Protein AF-A0A1I1I886-F1 (afdb_monomer_lite)

Secondary structure (DSSP, 8-state):
-EEEEEEEEEEE-SS-SSPEEEEEEE-TTS-EEEEEEEHHHH-S-SS---SSEEEEEEEEEEEE-SSEEEEE-STTT---BTTS--EEEEEGGGEEE-----TTEEE---HHHHHHHTT-TT---EEEEEEESSPP-THHHHHHHHHHHHHHHHHHHHHHTS-PPPB-GGG--EEEE-HHHHH--TT-GGG-HHHHHHHS-TT--S--HHHHHHHHHHH-TT-STTEEEEEE-SSSBGGGHHHHHHT--EEEEEEETTTTEEEEEEE----

Organism: Ruminococcus albus (NCBI:txid1264)

Sequence (271 aa):
MAEARVIITKITDDGTYPMCAEAELTDRFGKVHVFKDKLPIFAYDDTDDTCPREGVVRCFIKEENDSYYVIDTRYPDDVESEDGETWFEVKKEDVTPQLEKSSGMTLIRDESFEKVYKGYDESVIEYFIMKSDEPYEGEKSHRNAALFAMEMFNNLSVADDGYALSYAPDMMKCEAVSTEDFFGDPDFPQKNRYYRAFIDPPYGSHYNSEDFRRINSMLFPKGIQDTEIYSWSHDWSEYFDDGNEWWGCLYHTIYDRAVGRFVVIAASATD

Radius of gyration: 22.21 Å; chains: 1; bounding box: 57×38×62 Å

pLDDT: mean 87.7, std 11.24, range [42.81, 98.56]

Foldseek 3Di:
DKKFKWWFAFWDCPVDPQTKTWIWGQAPVRDIFIWIGGPVQFDVDRPDGDPGDMTIHDWDFLDDDPFWTWTFRCPPPHIATPVRDGIGTHGPVRMGPPPPPLPFKDWDDDVVLVVLVVVQPVQLKDKTWIAGPDDDDPVSNLLSVLVVVLVVVQVVCCVPPVDGKAFDSVPKDKDWDDLCQACHDLVCCVNHPLSCSRQQALVGDPDDPVSSVVSQCVVQVPDSPQKTKMWIDQPTIPLQVQQVVPPHKTWMWIQRPVVRIIMIMIGRDRD

Structure (mmCIF, N/CA/C/O backbone):
data_AF-A0A1I1I886-F1
#
_entry.id   AF-A0A1I1I886-F1
#
loop_
_atom_site.group_PDB
_atom_site.id
_atom_site.type_symbol
_atom_site.label_atom_id
_atom_site.label_alt_id
_atom_site.label_comp_id
_atom_site.label_asym_id
_atom_site.label_entity_id
_atom_site.label_seq_id
_atom_site.pdbx_PDB_ins_code
_atom_site.Cartn_x
_atom_site.Cartn_y
_atom_site.Cartn_z
_atom_site.occupancy
_atom_site.B_iso_or_equiv
_atom_site.auth_seq_id
_atom_site.auth_comp_id
_atom_site.auth_asym_id
_atom_site.auth_atom_id
_atom_site.pdbx_PDB_model_num
ATOM 1 N N . MET A 1 1 ? -8.424 0.287 6.768 1.00 69.12 1 MET A N 1
ATOM 2 C CA . MET A 1 1 ? -8.881 0.632 8.134 1.00 69.12 1 MET A CA 1
ATOM 3 C C . MET A 1 1 ? -10.320 1.147 8.066 1.00 69.12 1 MET A C 1
ATOM 5 O O . MET A 1 1 ? -10.789 1.483 6.982 1.00 69.12 1 MET A O 1
ATOM 9 N N . ALA A 1 2 ? -11.045 1.172 9.174 1.00 77.19 2 ALA A N 1
ATOM 10 C CA . ALA A 1 2 ? -12.396 1.704 9.301 1.00 77.19 2 ALA A CA 1
ATOM 11 C C . ALA A 1 2 ? -12.590 2.305 10.695 1.00 77.19 2 ALA A C 1
ATOM 13 O O . ALA A 1 2 ? -11.799 2.063 11.603 1.00 77.19 2 ALA A O 1
ATOM 14 N N . GLU A 1 3 ? -13.653 3.074 10.864 1.00 89.19 3 GLU A N 1
ATOM 15 C CA . GLU A 1 3 ? -14.063 3.623 12.149 1.00 89.19 3 GLU A CA 1
ATOM 16 C C . GLU A 1 3 ? -15.490 3.204 12.435 1.00 89.19 3 GLU A C 1
ATOM 18 O O . GLU A 1 3 ? -16.405 3.516 11.671 1.00 89.19 3 GLU A O 1
ATOM 23 N N . ALA A 1 4 ? -15.670 2.472 13.527 1.00 95.81 4 ALA A N 1
ATOM 24 C CA . ALA A 1 4 ? -16.983 2.105 14.015 1.00 95.81 4 ALA A CA 1
ATOM 25 C C . ALA A 1 4 ? -17.440 3.138 15.040 1.00 95.81 4 ALA A C 1
ATOM 27 O O . ALA A 1 4 ? -16.696 3.516 15.944 1.00 95.81 4 ALA A O 1
ATOM 28 N N . ARG A 1 5 ? -18.674 3.607 14.890 1.00 97.69 5 ARG A N 1
ATOM 29 C CA . ARG A 1 5 ? -19.282 4.573 15.794 1.00 97.69 5 ARG A CA 1
ATOM 30 C C . ARG A 1 5 ? -19.448 3.959 17.180 1.00 97.69 5 ARG A C 1
ATOM 32 O O . ARG A 1 5 ? -19.999 2.867 17.323 1.00 97.69 5 ARG A O 1
ATOM 39 N N . VAL A 1 6 ? -19.037 4.712 18.194 1.00 98.19 6 VAL A N 1
ATOM 40 C CA . VAL A 1 6 ? -19.269 4.403 19.607 1.00 98.19 6 VAL A CA 1
ATOM 41 C C . VAL A 1 6 ? -19.880 5.606 20.316 1.00 98.19 6 VAL A C 1
ATOM 43 O O . VAL A 1 6 ? -19.838 6.731 19.813 1.00 98.19 6 VAL A O 1
ATOM 46 N N . ILE A 1 7 ? -20.449 5.382 21.494 1.00 98.31 7 ILE A N 1
ATOM 47 C CA . ILE A 1 7 ? -20.881 6.448 22.398 1.00 98.31 7 ILE A CA 1
ATOM 48 C C . ILE A 1 7 ? -19.950 6.453 23.600 1.00 98.31 7 ILE A C 1
ATOM 50 O O . ILE A 1 7 ? -19.931 5.497 24.366 1.00 98.31 7 ILE A O 1
ATOM 54 N N . ILE A 1 8 ? -19.199 7.532 23.787 1.00 97.94 8 ILE A N 1
ATOM 55 C CA . ILE A 1 8 ? -18.413 7.748 25.000 1.00 97.94 8 ILE A CA 1
ATOM 56 C C . ILE A 1 8 ? -19.399 8.077 26.118 1.00 97.94 8 ILE A C 1
ATOM 58 O O . ILE A 1 8 ? -20.094 9.095 26.063 1.00 97.94 8 ILE A O 1
ATOM 62 N N . THR A 1 9 ? -19.502 7.199 27.111 1.00 98.06 9 THR A N 1
ATOM 63 C CA . THR A 1 9 ? -20.480 7.300 28.204 1.00 98.06 9 THR A CA 1
ATOM 64 C C . THR A 1 9 ? -19.889 7.913 29.461 1.00 98.06 9 THR A C 1
ATOM 66 O O . THR A 1 9 ? -20.625 8.483 30.273 1.00 98.06 9 THR A O 1
ATOM 69 N N . LYS A 1 10 ? -18.567 7.820 29.627 1.00 97.12 10 LYS A N 1
ATOM 70 C CA . LYS A 1 10 ? -17.866 8.330 30.801 1.00 97.12 10 LYS A CA 1
ATOM 71 C C . LYS A 1 10 ? -16.421 8.677 30.472 1.00 97.12 10 LYS A C 1
ATOM 73 O O . LYS A 1 10 ? -15.734 7.898 29.825 1.00 97.12 10 LYS A O 1
ATOM 78 N N . ILE A 1 11 ? -15.939 9.784 31.027 1.00 95.00 11 ILE A N 1
ATOM 79 C CA . ILE A 1 11 ? -14.524 10.168 31.040 1.00 95.00 11 ILE A CA 1
ATOM 80 C C . ILE A 1 11 ? -14.063 10.229 32.501 1.00 95.00 11 ILE A C 1
ATOM 82 O O . ILE A 1 11 ? -14.796 10.688 33.381 1.00 95.00 11 ILE A O 1
ATOM 86 N N . THR A 1 12 ? -12.880 9.686 32.781 1.00 92.06 12 THR A N 1
ATOM 87 C CA . THR A 1 12 ? -12.271 9.635 34.113 1.00 92.06 12 THR A CA 1
ATOM 88 C C . THR A 1 12 ? -10.905 10.308 34.070 1.00 92.06 12 THR A C 1
ATOM 90 O O . THR A 1 12 ? -9.999 9.838 33.384 1.00 92.06 12 THR A O 1
ATOM 93 N N . ASP A 1 13 ? -10.769 11.380 34.847 1.00 86.25 13 ASP A N 1
ATOM 94 C CA . ASP A 1 13 ? -9.502 12.045 35.142 1.00 86.25 13 ASP A CA 1
ATOM 95 C C . ASP A 1 13 ? -9.016 11.590 36.526 1.00 86.25 13 ASP A C 1
ATOM 97 O O . ASP A 1 13 ? -9.630 11.896 37.554 1.00 86.25 13 ASP A O 1
ATOM 101 N N . ASP A 1 14 ? -7.942 10.806 36.556 1.00 81.75 14 ASP A N 1
ATOM 102 C CA . ASP A 1 14 ? -7.269 10.363 37.781 1.00 81.75 14 ASP A CA 1
ATOM 103 C C . ASP A 1 14 ? -5.977 11.156 38.065 1.00 81.75 14 ASP A C 1
ATOM 105 O O . ASP A 1 14 ? -5.189 10.788 38.943 1.00 81.75 14 ASP A O 1
ATOM 109 N N . GLY A 1 15 ? -5.766 12.267 37.351 1.00 77.31 15 GLY A N 1
ATOM 110 C CA . GLY A 1 15 ? -4.545 13.064 37.394 1.00 77.31 15 GLY A CA 1
ATOM 111 C C . GLY A 1 15 ? -3.422 12.527 36.503 1.00 77.31 15 GLY A C 1
ATOM 112 O O . GLY A 1 15 ? -2.312 13.069 36.550 1.00 77.31 15 GLY A O 1
ATOM 113 N N . THR A 1 16 ? -3.679 11.485 35.704 1.00 71.31 16 THR A N 1
ATOM 114 C CA . THR A 1 16 ? -2.775 11.010 34.652 1.00 71.31 16 THR A CA 1
ATOM 115 C C . THR A 1 16 ? -3.297 11.394 33.267 1.00 71.31 16 THR A C 1
ATOM 117 O O . THR A 1 16 ? -4.498 11.477 33.027 1.00 71.31 16 THR A O 1
ATOM 120 N N . TYR A 1 17 ? -2.371 11.701 32.355 1.00 73.06 17 TYR A N 1
ATOM 121 C CA . TYR A 1 17 ? -2.682 12.065 30.975 1.00 73.06 17 TYR A CA 1
ATOM 122 C C . TYR A 1 17 ? -2.152 10.981 30.018 1.00 73.06 17 TYR A C 1
ATOM 124 O O . TYR A 1 17 ? -0.994 10.572 30.174 1.00 73.06 17 TYR A O 1
ATOM 132 N N . PRO A 1 18 ? -2.931 10.553 29.004 1.00 83.19 18 PRO A N 1
ATOM 133 C CA . PRO A 1 18 ? -4.297 11.001 28.700 1.00 83.19 18 PRO A CA 1
ATOM 134 C C . PRO A 1 18 ? -5.346 10.452 29.682 1.00 83.19 18 PRO A C 1
ATOM 136 O O . PRO A 1 18 ? -5.127 9.407 30.290 1.00 83.19 18 PRO A O 1
ATOM 139 N N . MET A 1 19 ? -6.485 11.148 29.799 1.00 89.88 19 MET A N 1
ATOM 140 C CA . MET A 1 19 ? -7.653 10.674 30.560 1.00 89.88 19 MET A CA 1
ATOM 141 C C . MET A 1 19 ? -8.137 9.318 30.031 1.00 89.88 19 MET A C 1
ATOM 143 O O . MET A 1 19 ? -7.942 9.007 28.856 1.00 89.88 19 MET A O 1
ATOM 147 N N . CYS A 1 20 ? -8.821 8.539 30.867 1.00 91.81 20 CYS A N 1
ATOM 148 C CA . CYS A 1 20 ? -9.475 7.295 30.452 1.00 91.81 20 CYS A CA 1
ATOM 149 C C . CYS A 1 20 ? -10.944 7.547 30.102 1.00 91.81 20 CYS A C 1
ATOM 151 O O . CYS A 1 20 ? -11.595 8.403 30.699 1.00 91.81 20 CYS A O 1
ATOM 153 N N . ALA A 1 21 ? -11.490 6.764 29.183 1.00 95.31 21 ALA A N 1
ATOM 154 C CA . ALA A 1 21 ? -12.876 6.822 28.765 1.00 95.31 21 ALA A CA 1
ATOM 155 C C . ALA A 1 21 ? -13.505 5.425 28.695 1.00 95.31 21 ALA A C 1
ATOM 157 O O . ALA A 1 21 ? -12.840 4.423 28.436 1.00 95.31 21 ALA A O 1
ATOM 158 N N . GLU A 1 22 ? -14.807 5.386 28.955 1.00 97.88 22 GLU A N 1
ATOM 159 C CA . GLU A 1 22 ? -15.684 4.245 28.724 1.00 97.88 22 GLU A CA 1
ATOM 160 C C . GLU A 1 22 ? -16.525 4.550 27.483 1.00 97.88 22 GLU A C 1
ATOM 162 O O . GLU A 1 22 ? -17.110 5.636 27.387 1.00 97.88 22 GLU A O 1
ATOM 167 N N . ALA A 1 23 ? -16.563 3.618 26.534 1.00 98.06 23 ALA A N 1
ATOM 168 C CA . ALA A 1 23 ? -17.289 3.777 25.282 1.00 98.06 23 ALA A CA 1
ATOM 169 C C . ALA A 1 23 ? -18.139 2.545 24.961 1.00 98.06 23 ALA A C 1
ATOM 171 O O . ALA A 1 23 ? -17.738 1.414 25.213 1.00 98.06 23 ALA A O 1
ATOM 172 N N . GLU A 1 24 ? -19.311 2.770 24.379 1.00 98.56 24 GLU A N 1
ATOM 173 C CA . GLU A 1 24 ? -20.283 1.738 24.030 1.00 98.56 24 GLU A CA 1
ATOM 174 C C . GLU A 1 24 ? -20.412 1.592 22.511 1.00 98.56 24 GLU A C 1
ATOM 176 O O . GLU A 1 24 ? -20.724 2.557 21.810 1.00 98.56 24 GLU A O 1
ATOM 181 N N . LEU A 1 25 ? -20.249 0.369 22.005 1.00 98.50 25 LEU A N 1
ATOM 182 C CA . LEU A 1 25 ? -20.574 -0.010 20.629 1.00 98.50 25 LEU A CA 1
ATOM 183 C C . LEU A 1 25 ? -21.824 -0.878 20.614 1.00 98.50 25 LEU A C 1
ATOM 185 O O . LEU A 1 25 ? -21.918 -1.871 21.330 1.00 98.50 25 LEU A O 1
ATOM 189 N N . THR A 1 26 ? -22.792 -0.512 19.780 1.00 98.31 26 THR A N 1
ATOM 190 C CA . THR A 1 26 ? -24.000 -1.316 19.575 1.00 98.31 26 THR A CA 1
ATOM 191 C C . THR A 1 26 ? -23.846 -2.147 18.310 1.00 98.31 26 THR A C 1
ATOM 193 O O . THR A 1 26 ? -23.666 -1.599 17.223 1.00 98.31 26 THR A O 1
ATOM 196 N N . ASP A 1 27 ? -23.935 -3.468 18.432 1.00 97.94 27 ASP A N 1
ATOM 197 C CA . ASP A 1 27 ? -23.863 -4.362 17.279 1.00 97.94 27 ASP A CA 1
ATOM 198 C C . ASP A 1 27 ? -25.184 -4.406 16.483 1.00 97.94 27 ASP A C 1
ATOM 200 O O . ASP A 1 27 ? -26.214 -3.827 16.852 1.00 97.94 27 ASP A O 1
ATOM 204 N N . ARG A 1 28 ? -25.189 -5.125 15.357 1.00 97.88 28 ARG A N 1
ATOM 205 C CA . ARG A 1 28 ? -26.360 -5.255 14.474 1.00 97.88 28 ARG A CA 1
ATOM 206 C C . ARG A 1 28 ? -27.571 -5.906 15.147 1.00 97.88 28 ARG A C 1
ATOM 208 O O . ARG A 1 28 ? -28.683 -5.760 14.634 1.00 97.88 28 ARG A O 1
ATOM 215 N N . PHE A 1 29 ? -27.363 -6.655 16.230 1.00 97.31 29 PHE A N 1
ATOM 216 C CA . PHE A 1 29 ? -28.410 -7.323 16.999 1.00 97.31 29 PHE A CA 1
ATOM 217 C C . PHE A 1 29 ? -28.937 -6.435 18.133 1.00 97.31 29 PHE A C 1
ATOM 219 O O . PHE A 1 29 ? -29.921 -6.795 18.781 1.00 97.31 29 PHE A O 1
ATOM 226 N N . GLY A 1 30 ? -28.326 -5.265 18.344 1.00 96.69 30 GLY A N 1
ATOM 227 C CA . GLY A 1 30 ? -28.651 -4.347 19.425 1.00 96.69 30 GLY A CA 1
ATOM 228 C C . GLY A 1 30 ? -27.993 -4.710 20.758 1.00 96.69 30 GLY A C 1
ATOM 229 O O . GLY A 1 30 ? -28.398 -4.147 21.777 1.00 96.69 30 GLY A O 1
ATOM 230 N N . LYS A 1 31 ? -27.021 -5.639 20.788 1.00 97.81 31 LYS A N 1
ATOM 231 C CA . LYS A 1 31 ? -26.196 -5.880 21.984 1.00 97.81 31 LYS A CA 1
ATOM 232 C C . LYS A 1 31 ? -25.196 -4.730 22.103 1.00 97.81 31 LYS A C 1
ATOM 234 O O . LYS A 1 31 ? -24.580 -4.326 21.118 1.00 97.81 31 LYS A O 1
ATOM 239 N N . VAL A 1 32 ? -25.073 -4.201 23.316 1.00 98.31 32 VAL A N 1
ATOM 240 C CA . VAL A 1 32 ? -24.105 -3.159 23.662 1.00 98.31 32 VAL A CA 1
ATOM 241 C C . VAL A 1 32 ? -22.848 -3.821 24.210 1.00 98.31 32 VAL A C 1
ATOM 243 O O . VAL A 1 32 ? -22.938 -4.676 25.091 1.00 98.31 32 VAL A O 1
ATOM 246 N N . HIS A 1 33 ? -21.701 -3.406 23.687 1.00 98.25 33 HIS A N 1
ATOM 247 C CA . HIS A 1 33 ? -20.367 -3.842 24.079 1.00 98.25 33 HIS A CA 1
ATOM 248 C C . HIS A 1 33 ? -19.615 -2.644 24.653 1.00 98.25 33 HIS A C 1
ATOM 250 O O . HIS A 1 33 ? -19.613 -1.574 24.043 1.00 98.25 33 HIS A O 1
ATOM 256 N N . VAL A 1 34 ? -19.021 -2.809 25.834 1.00 98.44 34 VAL A N 1
ATOM 257 C CA . VAL A 1 34 ? -18.363 -1.723 26.575 1.00 98.44 34 VAL A CA 1
ATOM 258 C C . VAL A 1 34 ? -16.852 -1.847 26.426 1.00 98.44 34 VAL A C 1
ATOM 260 O O . VAL A 1 34 ? -16.303 -2.914 26.685 1.00 98.44 34 VAL A O 1
ATOM 263 N N . PHE A 1 35 ? -16.188 -0.755 26.061 1.00 97.75 35 PHE A N 1
ATOM 264 C CA . PHE A 1 35 ? -14.734 -0.618 25.986 1.00 97.75 35 PHE A CA 1
ATOM 265 C C . PHE A 1 35 ? -14.233 0.354 27.051 1.00 97.75 35 PHE A C 1
ATOM 267 O O . PHE A 1 35 ? -14.925 1.319 27.387 1.00 97.75 35 PHE A O 1
ATOM 274 N N . LYS A 1 36 ? -13.016 0.128 27.556 1.00 96.44 36 LYS A N 1
ATOM 275 C CA . LYS A 1 36 ? -12.339 1.022 28.507 1.00 96.44 36 LYS A CA 1
ATOM 276 C C . LYS A 1 36 ? -10.890 1.214 28.098 1.00 96.44 36 LYS A C 1
ATOM 278 O O . LYS A 1 36 ? -10.092 0.296 28.234 1.00 96.44 36 LYS A O 1
ATOM 283 N N . ASP A 1 37 ? -10.561 2.417 27.651 1.00 94.06 37 ASP A N 1
ATOM 284 C CA . ASP A 1 37 ? -9.205 2.778 27.227 1.00 94.06 37 ASP A CA 1
ATOM 285 C C . ASP A 1 37 ? -8.969 4.287 27.388 1.00 94.06 37 ASP A C 1
ATOM 287 O O . ASP A 1 37 ? -9.799 5.012 27.934 1.00 94.06 37 ASP A O 1
ATOM 291 N N . LYS A 1 38 ? -7.824 4.784 26.940 1.00 91.88 38 LYS A N 1
ATOM 292 C CA . LYS A 1 38 ? -7.465 6.198 26.906 1.00 91.88 38 LYS A CA 1
ATOM 293 C C . LYS A 1 38 ? -8.425 6.958 25.987 1.00 91.88 38 LYS A C 1
ATOM 295 O O . LYS A 1 38 ? -8.726 6.512 24.888 1.00 91.88 38 LYS A O 1
ATOM 300 N N . LEU A 1 39 ? -8.849 8.152 26.395 1.00 90.75 39 LEU A N 1
ATOM 301 C CA . LEU A 1 39 ? -9.756 9.019 25.636 1.00 90.75 39 LEU A CA 1
ATOM 302 C C . LEU A 1 39 ? -9.329 9.226 24.164 1.00 90.75 39 LEU A C 1
ATOM 304 O O . LEU A 1 39 ? -10.203 9.110 23.307 1.00 90.75 39 LEU A O 1
ATOM 308 N N . PRO A 1 40 ? -8.031 9.417 23.829 1.00 88.44 40 PRO A N 1
ATOM 309 C CA . PRO A 1 40 ? -7.572 9.529 22.441 1.00 88.44 40 PRO A CA 1
ATOM 310 C C . PRO A 1 40 ? -7.836 8.311 21.543 1.00 88.44 40 PRO A C 1
ATOM 312 O O . PRO A 1 40 ? -7.695 8.414 20.329 1.00 88.44 40 PRO A O 1
ATOM 315 N N . ILE A 1 41 ? -8.189 7.156 22.115 1.00 88.31 41 ILE A N 1
ATOM 316 C CA . ILE A 1 41 ? -8.630 5.983 21.349 1.00 88.31 41 ILE A CA 1
ATOM 317 C C . ILE A 1 41 ? -10.041 6.191 20.796 1.00 88.31 41 ILE A C 1
ATOM 319 O O . ILE A 1 41 ? -10.341 5.727 19.699 1.00 88.31 41 ILE A O 1
ATOM 323 N N . PHE A 1 42 ? -10.896 6.903 21.538 1.00 92.44 42 PHE A N 1
ATOM 324 C CA . PHE A 1 42 ? -12.310 7.078 21.199 1.00 92.44 42 PHE A CA 1
ATOM 325 C C . PHE A 1 42 ? -12.660 8.459 20.636 1.00 92.44 42 PHE A C 1
ATOM 327 O O . PHE A 1 42 ? -13.724 8.640 20.036 1.00 92.44 42 PHE A O 1
ATOM 334 N N . ALA A 1 43 ? -11.791 9.446 20.852 1.00 87.38 43 ALA A N 1
ATOM 335 C CA . ALA A 1 43 ? -11.982 10.834 20.459 1.00 87.38 43 ALA A CA 1
ATOM 336 C C . ALA A 1 43 ? -10.681 11.433 19.911 1.00 87.38 43 ALA A C 1
ATOM 338 O O . ALA A 1 43 ? -9.598 11.165 20.417 1.00 87.38 43 ALA A O 1
ATOM 339 N N . TYR A 1 44 ? -10.790 12.297 18.901 1.00 79.44 44 TYR A N 1
ATOM 340 C CA . TYR A 1 44 ? -9.634 13.040 18.375 1.00 79.44 44 TYR A CA 1
ATOM 341 C C . TYR A 1 44 ? -9.248 14.249 19.229 1.00 79.44 44 TYR A C 1
ATOM 343 O O . TYR A 1 44 ? -8.197 14.853 19.017 1.00 79.44 44 TYR A O 1
ATOM 351 N N . ASP A 1 45 ? -10.117 14.633 20.156 1.00 78.75 45 ASP A N 1
ATOM 352 C CA . ASP A 1 45 ? -9.874 15.661 21.150 1.00 78.75 45 ASP A CA 1
ATOM 353 C C . ASP A 1 45 ? -9.708 15.042 22.541 1.00 78.75 45 ASP A C 1
ATOM 355 O O . ASP A 1 45 ? -10.219 13.967 22.848 1.00 78.75 45 ASP A O 1
ATOM 359 N N . ASP A 1 46 ? -8.978 15.754 23.386 1.00 76.56 46 ASP A N 1
ATOM 360 C CA . ASP A 1 46 ? -8.593 15.351 24.737 1.00 76.56 46 ASP A CA 1
ATOM 361 C C . ASP A 1 46 ? -8.983 16.403 25.792 1.00 76.56 46 ASP A C 1
ATOM 363 O O . ASP A 1 46 ? -8.525 16.347 26.933 1.00 76.56 46 ASP A O 1
ATOM 367 N N . THR A 1 47 ? -9.805 17.385 25.404 1.00 77.19 47 THR A N 1
ATOM 368 C CA . THR A 1 47 ? -10.178 18.538 26.245 1.00 77.19 47 THR A CA 1
ATOM 369 C C . THR A 1 47 ? -11.668 18.648 26.533 1.00 77.19 47 THR A C 1
ATOM 371 O O . THR A 1 47 ? -12.037 19.366 27.462 1.00 77.19 47 THR A O 1
ATOM 374 N N . ASP A 1 48 ? -12.524 17.973 25.766 1.00 82.56 48 ASP A N 1
ATOM 375 C CA . ASP A 1 48 ? -13.963 17.955 26.008 1.00 82.56 48 ASP A CA 1
ATOM 376 C C . ASP A 1 48 ? -14.338 16.716 26.830 1.00 82.56 48 ASP A C 1
ATOM 378 O O . ASP A 1 48 ? -14.293 15.580 26.361 1.00 82.56 48 ASP A O 1
ATOM 382 N N . ASP A 1 49 ? -14.698 16.961 28.088 1.00 87.06 49 ASP A N 1
ATOM 383 C CA . ASP A 1 49 ? -15.092 15.957 29.072 1.00 87.06 49 ASP A CA 1
ATOM 384 C C . ASP A 1 49 ? -16.613 15.705 29.104 1.00 87.06 49 ASP A C 1
ATOM 386 O O . ASP A 1 49 ? -17.123 15.023 30.003 1.00 87.06 49 ASP A O 1
ATOM 390 N N . THR A 1 50 ? -17.368 16.237 28.134 1.00 91.81 50 THR A N 1
ATOM 391 C CA . THR A 1 50 ? -18.821 16.051 28.088 1.00 91.81 50 THR A CA 1
ATOM 392 C C . THR A 1 50 ? -19.197 14.606 27.764 1.00 91.81 50 THR A C 1
ATOM 394 O O . THR A 1 50 ? -18.646 13.967 26.873 1.00 91.81 50 THR A O 1
ATOM 397 N N . CYS A 1 51 ? -20.170 14.071 28.502 1.00 92.50 51 CYS A N 1
ATOM 398 C CA . CYS A 1 51 ? -20.707 12.726 28.309 1.00 92.50 51 CYS A CA 1
ATOM 399 C C . CYS A 1 51 ? -22.236 12.721 28.531 1.00 92.50 51 CYS A C 1
ATOM 401 O O . CYS A 1 51 ? -22.717 13.409 29.439 1.00 92.50 51 CYS A O 1
ATOM 403 N N . PRO A 1 52 ? -23.013 11.928 27.766 1.00 96.19 52 PRO A N 1
ATOM 404 C CA . PRO A 1 52 ? -22.556 11.075 26.671 1.00 96.19 52 PRO A CA 1
ATOM 405 C C . PRO A 1 52 ? -22.285 11.872 25.386 1.00 96.19 52 PRO A C 1
ATOM 407 O O . PRO A 1 52 ? -22.959 12.871 25.124 1.00 96.19 52 PRO A O 1
ATOM 410 N N . ARG A 1 53 ? -21.342 11.406 24.562 1.00 96.00 53 ARG A N 1
ATOM 411 C CA . ARG A 1 53 ? -21.048 11.988 23.240 1.00 96.00 53 ARG A CA 1
ATOM 412 C C . ARG A 1 53 ? -20.654 10.924 22.222 1.00 96.00 53 ARG A C 1
ATOM 414 O O . ARG A 1 53 ? -20.260 9.823 22.594 1.00 96.00 53 ARG A O 1
ATOM 421 N N . GLU A 1 54 ? -20.771 11.251 20.939 1.00 96.06 54 GLU A N 1
ATOM 422 C CA . GLU A 1 54 ? -20.277 10.372 19.877 1.00 96.06 54 GLU A CA 1
ATOM 423 C C . GLU A 1 54 ? -18.743 10.295 19.913 1.00 96.06 54 GLU A C 1
ATOM 425 O O . GLU A 1 54 ? -18.048 11.273 20.214 1.00 96.06 54 GLU A O 1
ATOM 430 N N . GLY A 1 55 ? -18.239 9.108 19.601 1.00 95.19 55 GLY A N 1
ATOM 431 C CA . GLY A 1 55 ? -16.835 8.807 19.381 1.00 95.19 55 GLY A CA 1
ATOM 432 C C . GLY A 1 55 ? -16.695 7.740 18.299 1.00 95.19 55 GLY A C 1
ATOM 433 O O . GLY A 1 55 ? -17.682 7.295 17.700 1.00 95.19 55 GLY A O 1
ATOM 434 N N . VAL A 1 56 ? -15.465 7.306 18.064 1.00 94.44 56 VAL A N 1
ATOM 435 C CA . VAL A 1 56 ? -15.160 6.224 17.123 1.00 94.44 56 VAL A CA 1
ATOM 436 C C . VAL A 1 56 ? -14.210 5.229 17.759 1.00 94.44 56 VAL A C 1
ATOM 438 O O . VAL A 1 56 ? -13.348 5.617 18.526 1.00 94.44 56 VAL A O 1
ATOM 441 N N . VAL A 1 57 ? -14.334 3.954 17.423 1.00 93.12 57 VAL A N 1
ATOM 442 C CA . VAL A 1 57 ? -13.256 2.986 17.624 1.00 93.12 57 VAL A CA 1
ATOM 443 C C . VAL A 1 57 ? -12.673 2.655 16.257 1.00 93.12 57 VAL A C 1
ATOM 445 O O . VAL A 1 57 ? -13.402 2.302 15.320 1.00 93.12 57 VAL A O 1
ATOM 448 N N . ARG A 1 58 ? -11.357 2.816 16.113 1.00 84.00 58 ARG A N 1
ATOM 449 C CA . ARG A 1 58 ? -10.661 2.391 14.898 1.00 84.00 58 ARG A CA 1
ATOM 450 C C . ARG A 1 58 ? -10.656 0.869 14.845 1.00 84.00 58 ARG A C 1
ATOM 452 O O . ARG A 1 58 ? -10.479 0.197 15.856 1.00 84.00 58 ARG A O 1
ATOM 459 N N . CYS A 1 59 ? -10.917 0.333 13.664 1.00 82.88 59 CYS A N 1
ATOM 460 C CA . CYS A 1 59 ? -11.084 -1.095 13.458 1.00 82.88 59 CYS A CA 1
ATOM 461 C C . CYS A 1 59 ? -10.718 -1.502 12.028 1.00 82.88 59 CYS A C 1
ATOM 463 O O . CYS A 1 59 ? -10.522 -0.671 11.134 1.00 82.88 59 CYS A O 1
ATOM 465 N N . PHE A 1 60 ? -10.669 -2.807 11.787 1.00 74.38 60 PHE A N 1
ATOM 466 C CA . PHE A 1 60 ? -10.589 -3.380 10.446 1.00 74.38 60 PHE A CA 1
ATOM 467 C C . PHE A 1 60 ? -11.891 -4.066 10.075 1.00 74.38 60 PHE A C 1
ATOM 469 O O . PHE A 1 60 ? -12.535 -4.670 10.920 1.00 74.38 60 PHE A O 1
ATOM 476 N N . ILE A 1 61 ? -12.268 -4.006 8.799 1.00 81.75 61 ILE A N 1
ATOM 477 C CA . ILE A 1 61 ? -13.385 -4.787 8.268 1.00 81.75 61 ILE A CA 1
ATOM 478 C C . ILE A 1 61 ? -12.827 -6.147 7.852 1.00 81.75 61 ILE A C 1
ATOM 480 O O . ILE A 1 61 ? -12.066 -6.230 6.892 1.00 81.75 61 ILE A O 1
ATOM 484 N N . LYS A 1 62 ? -13.205 -7.200 8.576 1.00 80.81 62 LYS A N 1
ATOM 485 C CA . LYS A 1 62 ? -12.836 -8.587 8.270 1.00 80.81 62 LYS A CA 1
ATOM 486 C C . LYS A 1 62 ? -13.707 -9.192 7.182 1.00 80.81 62 LYS A C 1
ATOM 488 O O . LYS A 1 62 ? -13.220 -9.924 6.330 1.00 80.81 62 LYS A O 1
ATOM 493 N N . GLU A 1 63 ? -15.004 -8.907 7.233 1.00 80.50 63 GLU A N 1
ATOM 494 C CA . GLU A 1 63 ? -15.976 -9.439 6.284 1.00 80.50 63 GLU A CA 1
ATOM 495 C C . GLU A 1 63 ? -17.010 -8.374 5.932 1.00 80.50 63 GLU A C 1
ATOM 497 O O . GLU A 1 63 ? -17.494 -7.632 6.793 1.00 80.50 63 GLU A O 1
ATOM 502 N N . GLU A 1 64 ? -17.390 -8.333 4.658 1.00 88.44 64 GLU A N 1
ATOM 503 C CA . GLU A 1 64 ? -18.466 -7.490 4.157 1.00 88.44 64 GLU A CA 1
ATOM 504 C C . GLU A 1 64 ? -19.676 -8.342 3.774 1.00 88.44 64 GLU A C 1
ATOM 506 O O . GLU A 1 64 ? -19.587 -9.254 2.955 1.00 88.44 64 GLU A O 1
ATOM 511 N N . ASN A 1 65 ? -20.828 -7.998 4.346 1.00 89.88 65 ASN A N 1
ATOM 512 C CA . ASN A 1 65 ? -22.126 -8.571 4.009 1.00 89.88 65 ASN A CA 1
ATOM 513 C C . ASN A 1 65 ? -23.027 -7.492 3.388 1.00 89.88 65 ASN A C 1
ATOM 515 O O . ASN A 1 65 ? -22.674 -6.313 3.370 1.00 89.88 65 ASN A O 1
ATOM 519 N N . ASP A 1 66 ? -24.221 -7.847 2.909 1.00 91.69 66 ASP A N 1
ATOM 520 C CA . ASP A 1 66 ? -25.118 -6.878 2.253 1.00 91.69 66 ASP A CA 1
ATOM 521 C C . ASP A 1 66 ? -25.507 -5.701 3.169 1.00 91.69 66 ASP A C 1
ATOM 523 O O . ASP A 1 66 ? -25.594 -4.561 2.712 1.00 91.69 66 ASP A O 1
ATOM 527 N N . SER A 1 67 ? -25.708 -5.955 4.468 1.00 93.62 67 SER A N 1
ATOM 528 C CA . SER A 1 67 ? -26.238 -4.964 5.420 1.00 93.62 67 SER A CA 1
ATOM 529 C C . SER A 1 67 ? -25.341 -4.663 6.626 1.00 93.62 67 SER A C 1
ATOM 531 O O . SER A 1 67 ? -25.700 -3.820 7.449 1.00 93.62 67 SER A O 1
ATOM 533 N N . TYR A 1 68 ? -24.209 -5.351 6.779 1.00 96.75 68 TYR A N 1
ATOM 534 C CA . TYR A 1 68 ? -23.318 -5.200 7.933 1.00 96.75 68 TYR A CA 1
ATOM 535 C C . TYR A 1 68 ? -21.866 -5.542 7.578 1.00 96.75 68 TYR A C 1
ATOM 537 O O . TYR A 1 68 ? -21.601 -6.165 6.547 1.00 96.75 68 TYR A O 1
ATOM 545 N N . TYR A 1 69 ? -20.951 -5.135 8.450 1.00 93.81 69 TYR A N 1
ATOM 546 C CA . TYR A 1 69 ? -19.551 -5.537 8.458 1.00 93.81 69 TYR A CA 1
ATOM 547 C C . TYR A 1 69 ? -19.270 -6.411 9.677 1.00 93.81 69 TYR A C 1
ATOM 549 O O . TYR A 1 69 ? -19.873 -6.212 10.731 1.00 93.81 69 TYR A O 1
ATOM 557 N N . VAL A 1 70 ? -18.342 -7.353 9.546 1.00 92.25 70 VAL A N 1
ATOM 558 C CA . VAL A 1 70 ? -17.650 -7.938 10.699 1.00 92.25 70 VAL A CA 1
ATOM 559 C C . VAL A 1 70 ? -16.398 -7.100 10.912 1.00 92.25 70 VAL A C 1
ATOM 561 O O . VAL A 1 70 ? -15.560 -7.044 10.011 1.00 92.25 70 VAL A O 1
ATOM 564 N N . ILE A 1 71 ? -16.285 -6.421 12.051 1.00 91.00 71 ILE A N 1
ATOM 565 C CA . ILE A 1 71 ? -15.135 -5.575 12.384 1.00 91.00 71 ILE A CA 1
ATOM 566 C C . ILE A 1 71 ? -14.221 -6.238 13.417 1.00 91.00 71 ILE A C 1
ATOM 568 O O . ILE A 1 71 ? -14.688 -7.063 14.196 1.00 91.00 71 ILE A O 1
ATOM 572 N N . ASP A 1 72 ? -12.946 -5.854 13.431 1.00 87.19 72 ASP A N 1
ATOM 573 C CA . ASP A 1 72 ? -11.924 -6.251 14.408 1.00 87.19 72 ASP A CA 1
ATOM 574 C C . ASP A 1 72 ? -11.321 -5.013 15.068 1.00 87.19 72 ASP A C 1
ATOM 576 O O . ASP A 1 72 ? -10.748 -4.171 14.372 1.00 87.19 72 ASP A O 1
ATOM 580 N N . THR A 1 73 ? -11.462 -4.889 16.386 1.00 90.44 73 THR A N 1
ATOM 581 C CA . THR A 1 73 ? -10.972 -3.741 17.166 1.00 90.44 73 THR A CA 1
ATOM 582 C C . THR A 1 73 ? -9.576 -3.954 17.757 1.00 90.44 73 THR A C 1
ATOM 584 O O . THR A 1 73 ? -9.022 -3.018 18.330 1.00 90.44 73 THR A O 1
ATOM 587 N N . ARG A 1 74 ? -8.955 -5.135 17.576 1.00 79.06 74 ARG A N 1
ATOM 588 C CA . ARG A 1 74 ? -7.551 -5.370 17.992 1.00 79.06 74 ARG A CA 1
ATOM 589 C C . ARG A 1 74 ? -6.560 -4.485 17.252 1.00 79.06 74 ARG A C 1
ATOM 591 O O . ARG A 1 74 ? -5.464 -4.236 17.727 1.00 79.06 74 ARG A O 1
ATOM 598 N N . TYR A 1 75 ? -6.934 -4.019 16.069 1.00 61.47 75 TYR A N 1
ATOM 599 C CA . TYR A 1 75 ? -6.076 -3.194 15.240 1.00 61.47 75 TYR A CA 1
ATOM 600 C C . TYR A 1 75 ? -6.817 -1.914 14.854 1.00 61.47 75 TYR A C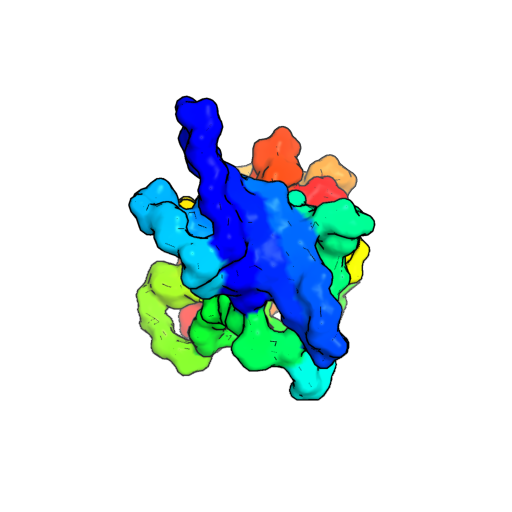 1
ATOM 602 O O . TYR A 1 75 ? -7.998 -1.977 14.505 1.00 61.47 75 TYR A O 1
ATOM 610 N N . PRO A 1 76 ? -6.148 -0.751 14.870 1.00 63.53 76 PRO A N 1
ATOM 611 C CA . PRO A 1 76 ? -4.733 -0.545 15.203 1.00 63.53 76 PRO A CA 1
ATOM 612 C C . PRO A 1 76 ? -4.438 -0.448 16.713 1.00 63.53 76 PRO A C 1
ATOM 614 O O . PRO A 1 76 ? -3.275 -0.363 17.090 1.00 63.53 76 PRO A O 1
ATOM 617 N N . ASP A 1 77 ? -5.467 -0.423 17.560 1.00 77.94 77 ASP A N 1
ATOM 618 C CA . ASP A 1 77 ? -5.352 0.110 18.924 1.00 77.94 77 ASP A CA 1
ATOM 619 C C . ASP A 1 77 ? -5.409 -0.934 20.048 1.00 77.94 77 ASP A C 1
ATOM 621 O O . ASP A 1 77 ? -5.360 -0.558 21.213 1.00 77.94 77 ASP A O 1
ATOM 625 N N . ASP A 1 78 ? -5.506 -2.223 19.715 1.00 80.44 78 ASP A N 1
ATOM 626 C CA . ASP A 1 78 ? -5.650 -3.335 20.669 1.00 80.44 78 ASP A CA 1
ATOM 627 C C . ASP A 1 78 ? -6.833 -3.169 21.639 1.00 80.44 78 ASP A C 1
ATOM 629 O O . ASP A 1 78 ? -6.749 -3.456 22.832 1.00 80.44 78 ASP A O 1
ATOM 633 N N . VAL A 1 79 ? -7.966 -2.680 21.121 1.00 89.56 79 VAL A N 1
ATOM 634 C CA . VAL A 1 79 ? -9.143 -2.361 21.936 1.00 89.56 79 VAL A CA 1
ATOM 635 C C . VAL A 1 79 ? -10.000 -3.606 22.128 1.00 89.56 79 VAL A C 1
ATOM 637 O O . VAL A 1 79 ? -10.590 -4.136 21.182 1.00 89.56 79 VAL A O 1
ATOM 640 N N . GLU A 1 80 ? -10.117 -4.039 23.379 1.00 95.06 80 GLU A N 1
ATOM 641 C CA . GLU A 1 80 ? -10.918 -5.182 23.815 1.00 95.06 80 GLU A CA 1
ATOM 642 C C . GLU A 1 80 ? -12.131 -4.714 24.636 1.00 95.06 80 GLU A C 1
ATOM 644 O O . GLU A 1 80 ? -12.044 -3.778 25.437 1.00 95.06 80 GLU A O 1
ATOM 649 N N . SER A 1 81 ? -13.291 -5.343 24.425 1.00 97.19 81 SER A N 1
ATOM 650 C CA . SER A 1 81 ? -14.468 -5.094 25.270 1.00 97.19 81 SER A CA 1
ATOM 651 C C . SER A 1 81 ? -14.304 -5.705 26.667 1.00 97.19 81 SER A C 1
ATOM 653 O O . SER A 1 81 ? -13.501 -6.608 26.871 1.00 97.19 81 SER A O 1
ATOM 655 N N . GLU A 1 82 ? -15.116 -5.294 27.643 1.00 97.00 82 GLU A N 1
ATOM 656 C CA . GLU A 1 82 ? -15.072 -5.875 28.998 1.00 97.00 82 GLU A CA 1
ATOM 657 C C . GLU A 1 82 ? -15.359 -7.389 29.044 1.00 97.00 82 GLU A C 1
ATOM 659 O O . GLU A 1 82 ? -14.965 -8.058 30.000 1.00 97.00 82 GLU A O 1
ATOM 664 N N . ASP A 1 83 ? -16.021 -7.933 28.018 1.00 94.88 83 ASP A N 1
ATOM 665 C CA . ASP A 1 83 ? -16.292 -9.368 27.877 1.00 94.88 83 ASP A CA 1
ATOM 666 C C . ASP A 1 83 ? -15.122 -10.141 27.228 1.00 94.88 83 ASP A C 1
ATOM 668 O O . ASP A 1 83 ? -15.200 -11.363 27.074 1.00 94.88 83 ASP A O 1
ATOM 672 N N . GLY A 1 84 ? -14.041 -9.461 26.837 1.00 93.56 84 GLY A N 1
ATOM 673 C CA . GLY A 1 84 ? -12.918 -10.058 26.112 1.00 93.56 84 GLY A CA 1
ATOM 674 C C . GLY A 1 84 ? -13.167 -10.245 24.610 1.00 93.56 84 GLY A C 1
ATOM 675 O O . GLY A 1 84 ? -12.417 -10.945 23.930 1.00 93.56 84 GLY A O 1
ATOM 676 N N . GLU A 1 85 ? -14.253 -9.677 24.076 1.00 95.25 85 GLU A N 1
ATOM 677 C CA . GLU A 1 85 ? -14.577 -9.731 22.649 1.00 95.25 85 GLU A CA 1
ATOM 678 C C . GLU A 1 85 ? -13.869 -8.591 21.907 1.00 95.25 85 GLU A C 1
ATOM 680 O O . GLU A 1 85 ? -13.794 -7.462 22.400 1.00 95.25 85 GLU A O 1
ATOM 685 N N . THR A 1 86 ? -13.392 -8.887 20.700 1.00 93.38 86 THR A N 1
ATOM 686 C CA . THR A 1 86 ? -12.747 -7.918 19.797 1.00 93.38 86 THR A CA 1
ATOM 687 C C . THR A 1 86 ? -13.361 -7.901 18.401 1.00 93.38 86 THR A C 1
ATOM 689 O O . THR A 1 86 ? -12.991 -7.078 17.564 1.00 93.38 86 THR A O 1
ATOM 692 N N . TRP A 1 87 ? -14.298 -8.814 18.123 1.00 94.06 87 TRP A N 1
ATOM 693 C CA . TRP A 1 87 ? -14.960 -8.931 16.828 1.00 94.06 87 TRP A CA 1
ATOM 694 C C . TRP A 1 87 ? -16.444 -8.659 16.963 1.00 94.06 87 TRP A C 1
ATOM 696 O O . TRP A 1 87 ? -17.114 -9.263 17.800 1.00 94.06 87 TRP A O 1
ATOM 706 N N . PHE A 1 88 ? -16.965 -7.800 16.093 1.00 97.44 88 PHE A N 1
ATOM 707 C CA . PHE A 1 88 ? -18.347 -7.346 16.191 1.00 97.44 88 PHE A CA 1
ATOM 708 C C . PHE A 1 88 ? -19.010 -7.301 14.822 1.00 97.44 88 PHE A C 1
ATOM 710 O O . PHE A 1 88 ? -18.422 -6.861 13.838 1.00 97.44 88 PHE A O 1
ATOM 717 N N . GLU A 1 89 ? -20.269 -7.725 14.754 1.00 97.94 89 GLU A N 1
ATOM 718 C CA . GLU A 1 89 ? -21.089 -7.538 13.562 1.00 97.94 89 GLU A CA 1
ATOM 719 C C . GLU A 1 89 ? -21.801 -6.187 13.648 1.00 97.94 89 GLU A C 1
ATOM 721 O O . GLU A 1 89 ? -22.762 -6.040 14.399 1.00 97.94 89 GLU A O 1
ATOM 726 N N . VAL A 1 90 ? -21.367 -5.193 12.881 1.00 97.88 90 VAL A N 1
ATOM 727 C CA . VAL A 1 90 ? -21.852 -3.809 12.991 1.00 97.88 90 VAL A CA 1
ATOM 728 C C . VAL A 1 90 ? -22.541 -3.388 11.700 1.00 97.88 90 VAL A C 1
ATOM 730 O O . VAL A 1 90 ? -22.097 -3.720 10.600 1.00 97.88 90 VAL A O 1
ATOM 733 N N . LYS A 1 91 ? -23.668 -2.677 11.803 1.00 97.81 91 LYS A N 1
ATOM 734 C CA . LYS A 1 91 ? -24.389 -2.195 10.618 1.00 97.81 91 LYS A CA 1
ATOM 735 C C . LYS A 1 91 ? -23.496 -1.270 9.796 1.00 97.81 91 LYS A C 1
ATOM 737 O O . LYS A 1 91 ? -22.748 -0.474 10.350 1.00 97.81 91 LYS A O 1
ATOM 742 N N . LYS A 1 92 ? -23.638 -1.305 8.468 1.00 94.44 92 LYS A N 1
ATOM 743 C CA . LYS A 1 92 ? -22.830 -0.443 7.585 1.00 94.44 92 LYS A CA 1
ATOM 744 C C . LYS A 1 92 ? -23.003 1.052 7.857 1.00 94.44 92 LYS A C 1
ATOM 746 O O . LYS A 1 92 ? -22.078 1.807 7.623 1.00 94.44 92 LYS A O 1
ATOM 751 N N . GLU A 1 93 ? -24.169 1.482 8.335 1.00 95.62 93 GLU A N 1
ATOM 752 C CA . GLU A 1 93 ? -24.430 2.889 8.684 1.00 95.62 93 GLU A CA 1
ATOM 753 C C . GLU A 1 93 ? -23.637 3.378 9.908 1.00 95.62 93 GLU A C 1
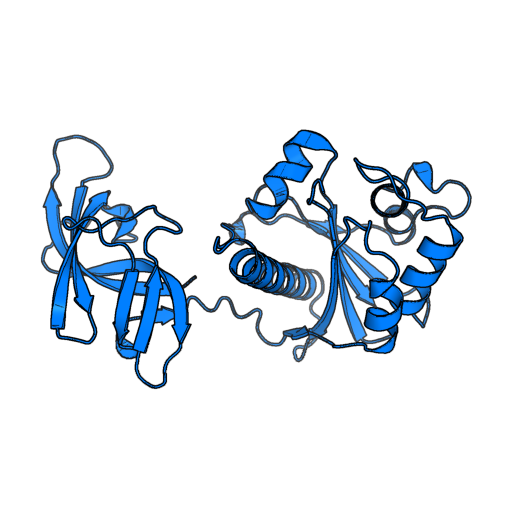ATOM 755 O O . GLU A 1 93 ? -23.460 4.580 10.074 1.00 95.62 93 GLU A O 1
ATOM 760 N N . ASP A 1 94 ? -23.146 2.448 10.729 1.00 96.25 94 ASP A N 1
ATOM 761 C CA . ASP A 1 94 ? -22.383 2.707 11.951 1.00 96.25 94 ASP A CA 1
ATOM 762 C C . ASP A 1 94 ? -20.877 2.500 11.759 1.00 96.25 94 ASP A C 1
ATOM 764 O O . ASP A 1 94 ? -20.109 2.677 12.699 1.00 96.25 94 ASP A O 1
ATOM 768 N N . VAL A 1 95 ? -20.437 2.123 10.558 1.00 92.75 95 VAL A N 1
ATOM 769 C CA . VAL A 1 95 ? -19.023 1.944 10.230 1.00 92.75 95 VAL A CA 1
ATOM 770 C C . VAL A 1 95 ? -18.702 2.826 9.044 1.00 92.75 95 VAL A C 1
ATOM 772 O O . VAL A 1 95 ? -19.300 2.695 7.980 1.00 92.75 95 VAL A O 1
ATOM 775 N N . THR A 1 96 ? -17.719 3.698 9.211 1.00 86.25 96 THR A N 1
ATOM 776 C CA . THR A 1 96 ? -17.141 4.466 8.115 1.00 86.25 96 THR A CA 1
ATOM 777 C C . THR A 1 96 ? -15.862 3.760 7.688 1.00 86.25 96 THR A C 1
ATOM 779 O O . THR A 1 96 ? -14.862 3.844 8.403 1.00 86.25 96 THR A O 1
ATOM 782 N N . PRO A 1 97 ? -15.840 3.037 6.552 1.00 77.19 97 PRO A N 1
ATOM 783 C CA . PRO A 1 97 ? -14.583 2.580 5.989 1.00 77.19 97 PRO A CA 1
ATOM 784 C C . PRO A 1 97 ? -13.693 3.802 5.768 1.00 77.19 97 PRO A C 1
ATOM 786 O O . PRO A 1 97 ? -14.082 4.737 5.064 1.00 77.19 97 PRO A O 1
ATOM 789 N N . GLN A 1 98 ? -12.508 3.796 6.372 1.00 58.59 98 GLN A N 1
ATOM 790 C CA . GLN A 1 98 ? -11.473 4.786 6.118 1.00 58.59 98 GLN A CA 1
ATOM 791 C C . GLN A 1 98 ? -10.888 4.422 4.754 1.00 58.59 98 GLN A C 1
ATOM 793 O O . GLN A 1 98 ? -9.884 3.723 4.622 1.00 58.59 98 GLN A O 1
ATOM 798 N N . LEU A 1 99 ? -11.624 4.818 3.717 1.00 46.25 99 LEU A N 1
ATOM 799 C CA . LEU A 1 99 ? -11.132 4.858 2.360 1.00 46.25 99 LEU A CA 1
ATOM 800 C C . LEU A 1 99 ? -10.170 6.045 2.296 1.00 46.25 99 LEU A C 1
ATOM 802 O O . LEU A 1 99 ? -10.539 7.103 1.791 1.00 46.25 99 LEU A O 1
ATOM 806 N N . GLU A 1 100 ? -8.905 5.849 2.653 1.00 42.81 100 GLU A N 1
ATOM 807 C CA . GLU A 1 100 ? -7.914 6.352 1.707 1.00 42.81 100 GLU A CA 1
ATOM 808 C C . GLU A 1 100 ? -8.020 5.435 0.492 1.00 42.81 100 GLU A C 1
ATOM 810 O O . GLU A 1 100 ? -7.215 4.545 0.293 1.00 42.81 100 GLU A O 1
ATOM 815 N N . LYS A 1 101 ? -9.080 5.601 -0.313 1.00 42.91 101 LYS A N 1
ATOM 816 C CA . LYS A 1 101 ? -8.973 5.202 -1.707 1.00 42.91 101 LYS A CA 1
ATOM 817 C C . LYS A 1 101 ? -7.847 6.071 -2.213 1.00 42.91 101 LYS A C 1
ATOM 819 O O . LYS A 1 101 ? -8.042 7.286 -2.302 1.00 42.91 101 LYS A O 1
ATOM 824 N N . SER A 1 102 ? -6.723 5.481 -2.596 1.00 50.19 102 SER A N 1
ATOM 825 C CA . SER A 1 102 ? -5.964 6.098 -3.675 1.00 50.19 102 SER A CA 1
ATOM 826 C C . SER A 1 102 ? -6.979 6.335 -4.812 1.00 50.19 102 SER A C 1
ATOM 828 O O . SER A 1 102 ? -7.558 5.405 -5.388 1.00 50.19 102 SER A O 1
ATOM 830 N N . SER A 1 103 ? -7.403 7.584 -4.995 1.00 56.50 103 SER A N 1
ATOM 831 C CA . SER A 1 103 ? -8.469 7.879 -5.937 1.00 56.50 103 SER A CA 1
ATOM 832 C C . SER A 1 103 ? -7.928 7.589 -7.334 1.00 56.50 103 SER A C 1
ATOM 834 O O . SER A 1 103 ? -6.844 8.028 -7.712 1.00 56.50 103 SER A O 1
ATOM 836 N N . GLY A 1 104 ? -8.648 6.745 -8.072 1.00 74.19 104 GLY A N 1
ATOM 837 C CA . GLY A 1 104 ? -8.343 6.456 -9.465 1.00 74.19 104 GLY A CA 1
ATOM 838 C C . GLY A 1 104 ? -7.065 5.657 -9.717 1.00 74.19 104 GLY A C 1
ATOM 839 O O . GLY A 1 104 ? -6.437 5.924 -10.731 1.00 74.19 104 GLY A O 1
ATOM 840 N N . MET A 1 105 ? -6.661 4.703 -8.867 1.00 88.00 105 MET A N 1
ATOM 841 C CA . MET A 1 105 ? -5.693 3.660 -9.255 1.00 88.00 105 MET A CA 1
ATOM 842 C C . MET A 1 105 ? -6.391 2.319 -9.492 1.00 88.00 105 MET A C 1
ATOM 844 O O . MET A 1 105 ? -7.287 1.923 -8.750 1.00 88.00 105 MET A O 1
ATOM 848 N N . THR A 1 106 ? -5.960 1.603 -10.529 1.00 86.06 106 THR A N 1
ATOM 849 C CA . THR A 1 106 ? -6.433 0.252 -10.852 1.00 86.06 106 THR A CA 1
ATOM 850 C C . THR A 1 106 ? -5.246 -0.678 -11.068 1.00 86.06 106 THR A C 1
ATOM 852 O O . THR A 1 106 ? -4.359 -0.378 -11.872 1.00 86.06 106 THR A O 1
ATOM 855 N N . LEU A 1 107 ? -5.247 -1.836 -10.400 1.00 85.75 107 LEU A N 1
ATOM 856 C CA . LEU A 1 107 ? -4.267 -2.896 -10.637 1.00 85.75 107 LEU A CA 1
ATOM 857 C C . LEU A 1 107 ? -4.466 -3.501 -12.036 1.00 85.75 107 LEU A C 1
ATOM 859 O O . LEU A 1 107 ? -5.569 -3.897 -12.415 1.00 85.75 107 LEU A O 1
ATOM 863 N N . ILE A 1 108 ? -3.383 -3.610 -12.796 1.00 85.75 108 ILE A N 1
ATOM 864 C CA . ILE A 1 108 ? -3.355 -4.258 -14.103 1.00 85.75 108 ILE A CA 1
ATOM 865 C C . ILE A 1 108 ? -2.923 -5.709 -13.913 1.00 85.75 108 ILE A C 1
ATOM 867 O O . ILE A 1 108 ? -1.793 -5.992 -13.519 1.00 85.75 108 ILE A O 1
ATOM 871 N N . ARG A 1 109 ? -3.813 -6.633 -14.271 1.00 81.19 109 ARG A N 1
ATOM 872 C CA . ARG A 1 109 ? -3.499 -8.060 -14.380 1.00 81.19 109 ARG A CA 1
ATOM 873 C C . ARG A 1 109 ? -2.855 -8.332 -15.735 1.00 81.19 109 ARG A C 1
ATOM 875 O O . ARG A 1 109 ? -3.543 -8.436 -16.749 1.00 81.19 109 ARG A O 1
ATOM 882 N N . ASP A 1 110 ? -1.528 -8.395 -15.760 1.00 82.56 110 ASP A N 1
ATOM 883 C CA . ASP A 1 110 ? -0.766 -8.795 -16.943 1.00 82.56 110 ASP A CA 1
ATOM 884 C C . ASP A 1 110 ? -0.475 -10.298 -16.869 1.00 82.56 110 ASP A C 1
ATOM 886 O O . ASP A 1 110 ? 0.494 -10.730 -16.248 1.00 82.56 110 ASP A O 1
ATOM 890 N N . GLU A 1 111 ? -1.321 -11.108 -17.512 1.00 84.56 111 GLU A N 1
ATOM 891 C CA . GLU A 1 111 ? -1.194 -12.573 -17.499 1.00 84.56 111 GLU A CA 1
ATOM 892 C C . GLU A 1 111 ? 0.168 -13.063 -18.019 1.00 84.56 111 GLU A C 1
ATOM 894 O O . GLU A 1 111 ? 0.657 -14.118 -17.604 1.00 84.56 111 GLU A O 1
ATOM 899 N N . SER A 1 112 ? 0.792 -12.316 -18.938 1.00 88.94 112 SER A N 1
ATOM 900 C CA . SER A 1 112 ? 2.093 -12.689 -19.498 1.00 88.94 112 SER A CA 1
ATOM 901 C C . SER A 1 112 ? 3.199 -12.468 -18.475 1.00 88.94 112 SER A C 1
ATOM 903 O O . SER A 1 112 ? 4.062 -13.336 -18.319 1.00 88.94 112 SER A O 1
ATOM 905 N N . PHE A 1 113 ? 3.155 -11.340 -17.763 1.00 90.88 113 PHE A N 1
ATOM 906 C CA . PHE A 1 113 ? 4.047 -11.079 -16.639 1.00 90.88 113 PHE A CA 1
ATOM 907 C C . PHE A 1 113 ? 3.812 -12.077 -15.503 1.00 90.88 113 PHE A C 1
ATOM 909 O O . PHE A 1 113 ? 4.755 -12.757 -15.115 1.00 90.88 113 PHE A O 1
ATOM 916 N N . GLU A 1 114 ? 2.572 -12.251 -15.038 1.00 88.81 114 GLU A N 1
ATOM 917 C CA . GLU A 1 114 ? 2.236 -13.158 -13.930 1.00 88.81 114 GLU A CA 1
ATOM 918 C C . GLU A 1 114 ? 2.687 -14.599 -14.211 1.00 88.81 114 GLU A C 1
ATOM 920 O O . GLU A 1 114 ? 3.223 -15.275 -13.334 1.00 88.81 114 GLU A O 1
ATOM 925 N N . LYS A 1 115 ? 2.525 -15.082 -15.450 1.00 90.25 115 LYS A N 1
ATOM 926 C CA . LYS A 1 115 ? 2.990 -16.419 -15.846 1.00 90.25 115 LYS A CA 1
ATOM 927 C C . LYS A 1 115 ? 4.510 -16.565 -15.764 1.00 90.25 115 LYS A C 1
ATOM 929 O O . LYS A 1 115 ? 4.989 -17.648 -15.438 1.00 90.25 115 LYS A O 1
ATOM 934 N N . VAL A 1 116 ? 5.255 -15.521 -16.120 1.00 91.31 116 VAL A N 1
ATOM 935 C CA . VAL A 1 116 ? 6.720 -15.517 -16.024 1.00 91.31 116 VAL A CA 1
ATOM 936 C C . VAL A 1 116 ? 7.153 -15.378 -14.567 1.00 91.31 116 VAL A C 1
ATOM 938 O O . VAL A 1 116 ? 8.005 -16.141 -14.128 1.00 91.31 116 VAL A O 1
ATOM 941 N N . TYR A 1 117 ? 6.528 -14.466 -13.822 1.00 91.38 117 TYR A N 1
ATOM 942 C CA . TYR A 1 117 ? 6.828 -14.180 -12.424 1.00 91.38 117 TYR A CA 1
ATOM 943 C C . TYR A 1 117 ? 6.590 -15.386 -11.505 1.00 91.38 117 TYR A C 1
ATOM 945 O O . TYR A 1 117 ? 7.409 -15.653 -10.641 1.00 91.38 117 TYR A O 1
ATOM 953 N N . LYS A 1 118 ? 5.574 -16.217 -11.779 1.00 89.00 118 LYS A N 1
ATOM 954 C CA . LYS A 1 118 ? 5.365 -17.506 -11.085 1.00 89.00 118 LYS A CA 1
ATOM 955 C C . LYS A 1 118 ? 6.533 -18.495 -11.185 1.00 89.00 118 LYS A C 1
ATOM 957 O O . LYS A 1 118 ? 6.540 -19.479 -10.459 1.00 89.00 118 LYS A O 1
ATOM 962 N N . GLY A 1 119 ? 7.459 -18.295 -12.123 1.00 89.56 119 GLY A N 1
ATOM 963 C CA . GLY A 1 119 ? 8.693 -19.077 -12.215 1.00 89.56 119 GLY A CA 1
ATOM 964 C C . GLY A 1 119 ? 9.830 -18.554 -11.332 1.00 89.56 119 GLY A C 1
ATOM 965 O O . GLY A 1 119 ? 10.910 -19.133 -11.382 1.00 89.56 119 GLY A O 1
ATOM 966 N N . TYR A 1 120 ? 9.601 -17.465 -10.593 1.00 91.62 120 TYR A N 1
ATOM 967 C CA . TYR A 1 120 ? 10.539 -16.830 -9.673 1.00 91.62 120 TYR A CA 1
ATOM 968 C C . TYR A 1 120 ? 9.991 -16.890 -8.231 1.00 91.62 120 TYR A C 1
ATOM 970 O O . TYR A 1 120 ? 9.715 -15.864 -7.619 1.00 91.62 120 TYR A O 1
ATOM 978 N N . ASP A 1 121 ? 9.784 -18.105 -7.721 1.00 88.88 121 ASP A N 1
ATOM 979 C CA . ASP A 1 121 ? 9.195 -18.432 -6.410 1.00 88.88 121 ASP A CA 1
ATOM 980 C C . ASP A 1 121 ? 10.107 -18.203 -5.186 1.00 88.88 121 ASP A C 1
ATOM 982 O O . ASP A 1 121 ? 9.620 -18.192 -4.065 1.00 88.88 121 ASP A O 1
ATOM 986 N N . GLU A 1 122 ? 11.401 -17.980 -5.397 1.00 89.88 122 GLU A N 1
ATOM 987 C CA . GLU A 1 122 ? 12.426 -17.583 -4.412 1.00 89.88 122 GLU A CA 1
ATOM 988 C C . GLU A 1 122 ? 12.627 -16.050 -4.393 1.00 89.88 122 GLU A C 1
ATOM 990 O O . GLU A 1 122 ? 13.572 -15.538 -3.789 1.00 89.88 122 GLU A O 1
ATOM 995 N N . SER A 1 123 ? 11.812 -15.289 -5.140 1.00 88.38 123 SER A N 1
ATOM 996 C CA . SER A 1 123 ? 11.940 -13.833 -5.207 1.00 88.38 123 SER A CA 1
ATOM 997 C C . SER A 1 123 ? 11.249 -13.171 -4.020 1.00 88.38 123 SER A C 1
ATOM 999 O O . SER A 1 123 ? 10.029 -13.192 -3.927 1.00 88.38 123 SER A O 1
ATOM 1001 N N . VAL A 1 124 ? 12.027 -12.456 -3.209 1.00 89.75 124 VAL A N 1
ATOM 1002 C CA . VAL A 1 124 ? 11.539 -11.594 -2.110 1.00 89.75 124 VAL A CA 1
ATOM 1003 C C . VAL A 1 124 ? 11.033 -10.222 -2.586 1.00 89.75 124 VAL A C 1
ATOM 1005 O O . VAL A 1 124 ? 10.894 -9.294 -1.794 1.00 89.75 124 VAL A O 1
ATOM 1008 N N . ILE A 1 125 ? 10.872 -10.042 -3.903 1.00 93.19 125 ILE A N 1
ATOM 1009 C CA . ILE A 1 125 ? 10.469 -8.770 -4.506 1.00 93.19 125 ILE A CA 1
ATOM 1010 C C . ILE A 1 125 ? 9.043 -8.884 -4.996 1.00 93.19 125 ILE A C 1
ATOM 1012 O O . ILE A 1 125 ? 8.774 -9.667 -5.913 1.00 93.19 125 ILE A O 1
ATOM 1016 N N . GLU A 1 126 ? 8.168 -8.025 -4.497 1.00 92.69 126 GLU A N 1
ATOM 1017 C CA . GLU A 1 126 ? 6.810 -7.908 -4.994 1.00 92.69 126 GLU A CA 1
ATOM 1018 C C . GLU A 1 126 ? 6.688 -6.815 -6.061 1.00 92.69 126 GLU A C 1
ATOM 1020 O O . GLU A 1 126 ? 7.294 -5.739 -6.002 1.00 92.69 126 GLU A O 1
ATOM 1025 N N . TYR A 1 127 ? 5.855 -7.106 -7.061 1.00 94.94 127 TYR A N 1
ATOM 1026 C CA . TYR A 1 127 ? 5.605 -6.226 -8.194 1.00 94.94 127 TYR A CA 1
ATOM 1027 C C . TYR A 1 127 ? 4.118 -5.928 -8.319 1.00 94.94 127 TYR A C 1
ATOM 1029 O O . TYR A 1 127 ? 3.309 -6.837 -8.523 1.00 94.94 127 TYR A O 1
ATOM 1037 N N . PHE A 1 128 ? 3.766 -4.645 -8.331 1.00 94.44 128 PHE A N 1
ATOM 1038 C CA . PHE A 1 128 ? 2.417 -4.208 -8.680 1.00 94.44 128 PHE A CA 1
ATOM 1039 C C . PHE A 1 128 ? 2.438 -3.334 -9.919 1.00 94.44 128 PHE A C 1
ATOM 1041 O O . PHE A 1 128 ? 3.062 -2.278 -9.958 1.00 94.44 128 PHE A O 1
ATOM 1048 N N . ILE A 1 129 ? 1.706 -3.762 -10.941 1.00 95.19 129 ILE A N 1
ATOM 1049 C CA . ILE A 1 129 ? 1.495 -2.986 -12.156 1.00 95.19 129 ILE A CA 1
ATOM 1050 C C . ILE A 1 129 ? 0.137 -2.314 -12.025 1.00 95.19 129 ILE A C 1
ATOM 1052 O O . ILE A 1 129 ? -0.867 -2.993 -11.834 1.00 95.19 129 ILE A O 1
ATOM 1056 N N . MET A 1 130 ? 0.074 -0.998 -12.164 1.00 93.94 130 MET A N 1
ATOM 1057 C CA . MET A 1 130 ? -1.173 -0.259 -11.982 1.00 93.94 130 MET A CA 1
ATOM 1058 C C . MET A 1 130 ? -1.285 0.917 -12.942 1.00 93.94 130 MET A C 1
ATOM 1060 O O . MET A 1 130 ? -0.301 1.383 -13.516 1.00 93.94 130 MET A O 1
ATOM 1064 N N . LYS A 1 131 ? -2.503 1.402 -13.140 1.00 92.50 131 LYS A N 1
ATOM 1065 C CA . LYS A 1 131 ? -2.787 2.572 -13.966 1.00 92.50 131 LYS A CA 1
ATOM 1066 C C . LYS A 1 131 ? -3.606 3.570 -13.169 1.00 92.50 131 LYS A C 1
ATOM 1068 O O . LYS A 1 131 ? -4.493 3.162 -12.427 1.00 92.50 131 LYS A O 1
ATOM 1073 N N . SER A 1 132 ? -3.329 4.854 -13.391 1.00 91.12 132 SER A N 1
ATOM 1074 C CA . SER A 1 132 ? -4.189 5.919 -12.899 1.00 91.12 132 SER A CA 1
ATOM 1075 C C . SER A 1 132 ? -5.270 6.294 -13.918 1.00 91.12 132 SER A C 1
ATOM 1077 O O . SER A 1 132 ? -4.990 6.411 -15.115 1.00 91.12 132 SER A O 1
ATOM 1079 N N . ASP A 1 133 ? -6.491 6.493 -13.434 1.00 88.44 133 ASP A N 1
ATOM 1080 C CA . ASP A 1 133 ? -7.604 7.113 -14.156 1.00 88.44 133 ASP A CA 1
ATOM 1081 C C . ASP A 1 133 ? -7.551 8.650 -14.081 1.00 88.44 133 ASP A C 1
ATOM 1083 O O . ASP A 1 133 ? -8.259 9.341 -14.817 1.00 88.44 133 ASP A O 1
ATOM 1087 N N . GLU A 1 134 ? -6.696 9.191 -13.211 1.00 89.81 134 GLU A N 1
ATOM 1088 C CA . GLU A 1 134 ? -6.454 10.621 -13.056 1.00 89.81 134 GLU A CA 1
ATOM 1089 C C . GLU A 1 134 ? -5.282 11.089 -13.944 1.00 89.81 134 GLU A C 1
ATOM 1091 O O . GLU A 1 134 ? -4.415 10.296 -14.334 1.00 89.81 134 GLU A O 1
ATOM 1096 N N . PRO A 1 135 ? -5.223 12.387 -14.298 1.00 92.62 135 PRO A N 1
ATOM 1097 C CA . PRO A 1 135 ? -4.051 12.957 -14.950 1.00 92.62 135 PRO A CA 1
ATOM 1098 C C . PRO A 1 135 ? -2.785 12.782 -14.103 1.00 92.62 135 PRO A C 1
ATOM 1100 O O . PRO A 1 135 ? -2.810 12.901 -12.883 1.00 92.62 135 PRO A O 1
ATOM 1103 N N . TYR A 1 136 ? -1.652 12.555 -14.767 1.00 95.94 136 TYR A N 1
ATOM 1104 C CA . TYR A 1 136 ? -0.361 12.469 -14.092 1.00 95.94 136 TYR A CA 1
ATOM 1105 C C . TYR A 1 136 ? 0.065 13.831 -13.514 1.00 95.94 136 TYR A C 1
ATOM 1107 O O . TYR A 1 136 ? 0.185 14.810 -14.252 1.00 95.94 136 TYR A O 1
ATOM 1115 N N . GLU A 1 137 ? 0.359 13.868 -12.215 1.00 95.44 137 GLU A N 1
ATOM 1116 C CA . GLU A 1 137 ? 0.727 15.057 -11.431 1.00 95.44 137 GLU A CA 1
ATOM 1117 C C . GLU A 1 137 ? 2.097 14.900 -10.730 1.00 95.44 137 GLU A C 1
ATOM 1119 O O . GLU A 1 137 ? 2.339 15.486 -9.675 1.00 95.44 137 GLU A O 1
ATOM 1124 N N . GLY A 1 138 ? 3.017 14.109 -11.295 1.00 95.88 138 GLY A N 1
ATOM 1125 C CA . GLY A 1 138 ? 4.362 13.930 -10.730 1.00 95.88 138 GLY A CA 1
ATOM 1126 C C . GLY A 1 138 ? 4.339 13.172 -9.403 1.00 95.88 138 GLY A C 1
ATOM 1127 O O . GLY A 1 138 ? 3.641 12.165 -9.268 1.00 95.88 138 GLY A O 1
ATOM 1128 N N . GLU A 1 139 ? 5.066 13.689 -8.411 1.00 96.75 139 GLU A N 1
ATOM 1129 C CA . GLU A 1 139 ? 5.199 13.113 -7.065 1.00 96.75 139 GLU A CA 1
ATOM 1130 C C . GLU A 1 139 ? 3.853 12.741 -6.423 1.00 96.75 139 GLU A C 1
ATOM 1132 O O . GLU A 1 139 ? 3.734 11.684 -5.810 1.00 96.75 139 GLU A O 1
ATOM 1137 N N . LYS A 1 140 ? 2.802 13.549 -6.620 1.00 94.81 140 LYS A N 1
ATOM 1138 C CA . LYS A 1 140 ? 1.459 13.252 -6.096 1.00 94.81 140 LYS A CA 1
ATOM 1139 C C . LYS A 1 140 ? 0.907 11.937 -6.655 1.00 94.81 140 LYS A C 1
ATOM 1141 O O . LYS A 1 140 ? 0.375 11.122 -5.906 1.00 94.81 140 LYS A O 1
ATOM 1146 N N . SER A 1 141 ? 1.051 11.704 -7.960 1.00 96.25 141 SER A N 1
ATOM 1147 C CA . SER A 1 141 ? 0.609 10.453 -8.585 1.00 96.25 141 SER A CA 1
ATOM 1148 C C . SER A 1 141 ? 1.459 9.265 -8.131 1.00 96.25 141 SER A C 1
ATOM 1150 O O . SER A 1 141 ? 0.917 8.183 -7.915 1.00 96.25 141 SER A O 1
ATOM 1152 N N . HIS A 1 142 ? 2.763 9.473 -7.926 1.00 97.69 142 HIS A N 1
ATOM 1153 C CA . HIS A 1 142 ? 3.642 8.475 -7.315 1.00 97.69 142 HIS A CA 1
ATOM 1154 C C . HIS A 1 142 ? 3.210 8.134 -5.882 1.00 97.69 142 HIS A C 1
ATOM 1156 O O . HIS A 1 142 ? 3.103 6.956 -5.553 1.00 97.69 142 HIS A O 1
ATOM 1162 N N . ARG A 1 143 ? 2.878 9.131 -5.050 1.00 95.88 143 ARG A N 1
ATOM 1163 C CA . ARG A 1 143 ? 2.376 8.910 -3.684 1.00 95.88 143 ARG A CA 1
ATOM 1164 C C . ARG A 1 143 ? 1.101 8.076 -3.687 1.00 95.88 143 ARG A C 1
ATOM 1166 O O . ARG A 1 143 ? 0.990 7.128 -2.918 1.00 95.88 143 ARG A O 1
ATOM 1173 N N . ASN A 1 144 ? 0.169 8.384 -4.588 1.00 94.25 144 ASN A N 1
ATOM 1174 C CA . ASN A 1 144 ? -1.064 7.612 -4.730 1.00 94.25 144 ASN A CA 1
ATOM 1175 C C . ASN A 1 144 ? -0.778 6.157 -5.135 1.00 94.25 144 ASN A C 1
ATOM 1177 O O . ASN A 1 144 ? -1.399 5.249 -4.595 1.00 94.25 144 ASN A O 1
ATOM 1181 N N . ALA A 1 145 ? 0.182 5.923 -6.038 1.00 96.44 145 ALA A N 1
ATOM 1182 C CA . ALA A 1 145 ? 0.591 4.571 -6.424 1.00 96.44 145 ALA A CA 1
ATOM 1183 C C . ALA A 1 145 ? 1.250 3.810 -5.257 1.00 96.44 145 ALA A C 1
ATOM 1185 O O . ALA A 1 145 ? 0.978 2.626 -5.067 1.00 96.44 145 ALA A O 1
ATOM 1186 N N . ALA A 1 146 ? 2.074 4.490 -4.453 1.00 96.25 146 ALA A N 1
ATOM 1187 C CA . ALA A 1 146 ? 2.690 3.919 -3.256 1.00 96.25 146 ALA A CA 1
ATOM 1188 C C . ALA A 1 146 ? 1.646 3.545 -2.191 1.00 96.25 146 ALA A C 1
ATOM 1190 O O . ALA A 1 146 ? 1.725 2.472 -1.603 1.00 96.25 146 ALA A O 1
ATOM 1191 N N . LEU A 1 147 ? 0.644 4.389 -1.950 1.00 93.88 147 LEU A N 1
ATOM 1192 C CA . LEU A 1 147 ? -0.426 4.059 -1.005 1.00 93.88 147 LEU A CA 1
ATOM 1193 C C . LEU A 1 147 ? -1.297 2.911 -1.516 1.00 93.88 147 LEU A C 1
ATOM 1195 O O . LEU A 1 147 ? -1.569 1.975 -0.771 1.00 93.88 147 LEU A O 1
ATOM 1199 N N . PHE A 1 148 ? -1.627 2.911 -2.810 1.00 92.12 148 PHE A N 1
ATOM 1200 C CA . PHE A 1 148 ? -2.387 1.822 -3.418 1.00 92.12 148 PHE A CA 1
ATOM 1201 C C . PHE A 1 148 ? -1.670 0.471 -3.324 1.00 92.12 148 PHE A C 1
ATOM 1203 O O . PHE A 1 148 ? -2.289 -0.549 -3.036 1.00 92.12 148 PHE A O 1
ATOM 1210 N N . ALA A 1 149 ? -0.355 0.442 -3.555 1.00 94.06 149 ALA A N 1
ATOM 1211 C CA . ALA A 1 149 ? 0.434 -0.771 -3.361 1.00 94.06 149 ALA A CA 1
ATOM 1212 C C . ALA A 1 149 ? 0.446 -1.225 -1.893 1.00 94.06 149 ALA A C 1
ATOM 1214 O O . ALA A 1 149 ? 0.339 -2.422 -1.644 1.00 94.06 149 ALA A O 1
ATOM 1215 N N . MET A 1 150 ? 0.486 -0.301 -0.927 1.00 91.94 150 MET A N 1
ATOM 1216 C CA . MET A 1 150 ? 0.381 -0.647 0.495 1.00 91.94 150 MET A CA 1
ATOM 1217 C C . MET A 1 150 ? -0.981 -1.246 0.852 1.00 91.94 150 MET A C 1
ATOM 1219 O O . MET A 1 150 ? -1.047 -2.223 1.593 1.00 91.94 150 MET A O 1
ATOM 1223 N N . GLU A 1 151 ? -2.069 -0.752 0.255 1.00 85.69 151 GLU A N 1
ATOM 1224 C CA . GLU A 1 151 ? -3.378 -1.405 0.372 1.00 85.69 151 GLU A CA 1
ATOM 1225 C C . GLU A 1 151 ? -3.337 -2.851 -0.160 1.00 85.69 151 GLU A C 1
ATOM 1227 O O . GLU A 1 151 ? -3.964 -3.740 0.419 1.00 85.69 151 GLU A O 1
ATOM 1232 N N . MET A 1 152 ? -2.592 -3.115 -1.243 1.00 84.88 152 MET A N 1
ATOM 1233 C CA . MET A 1 152 ? -2.429 -4.474 -1.778 1.00 84.88 152 MET A CA 1
ATOM 1234 C C . MET A 1 152 ? -1.619 -5.367 -0.836 1.00 84.88 152 MET A C 1
ATOM 1236 O O . MET A 1 152 ? -2.052 -6.489 -0.584 1.00 84.88 152 MET A O 1
ATOM 1240 N N . PHE A 1 153 ? -0.506 -4.877 -0.281 1.00 87.44 153 PHE A N 1
ATOM 1241 C CA . PHE A 1 153 ? 0.257 -5.604 0.742 1.00 87.44 153 PHE A CA 1
ATOM 1242 C C . PHE A 1 153 ? -0.595 -5.923 1.959 1.00 87.44 153 PHE A C 1
ATOM 1244 O O . PHE A 1 153 ? -0.615 -7.061 2.416 1.00 87.44 153 PHE A O 1
ATOM 1251 N N . ASN A 1 154 ? -1.369 -4.949 2.432 1.00 80.00 154 ASN A N 1
ATOM 1252 C CA . ASN A 1 154 ? -2.265 -5.146 3.559 1.00 80.00 154 ASN A CA 1
ATOM 1253 C C . ASN A 1 154 ? -3.300 -6.239 3.262 1.00 80.00 154 ASN A C 1
ATOM 1255 O O . ASN A 1 154 ? -3.546 -7.099 4.099 1.00 80.00 154 ASN A O 1
ATOM 1259 N N . ASN A 1 155 ? -3.879 -6.249 2.059 1.00 71.44 155 ASN A N 1
ATOM 1260 C CA . ASN A 1 155 ? -4.826 -7.294 1.670 1.00 71.44 155 ASN A CA 1
ATOM 1261 C C . ASN A 1 155 ? -4.175 -8.684 1.582 1.00 71.44 155 ASN A C 1
ATOM 1263 O O . ASN A 1 155 ? -4.840 -9.668 1.895 1.00 71.44 155 ASN A O 1
ATOM 1267 N N . LEU A 1 156 ? -2.910 -8.768 1.153 1.00 73.88 156 LEU A N 1
ATOM 1268 C CA . LEU A 1 156 ? -2.151 -10.023 1.132 1.00 73.88 156 LEU A CA 1
ATOM 1269 C C . LEU A 1 156 ? -1.841 -10.506 2.553 1.00 73.88 156 LEU A C 1
ATOM 1271 O O . LEU A 1 156 ? -2.190 -11.631 2.884 1.00 73.88 156 LEU A O 1
ATOM 1275 N N . SER A 1 157 ? -1.313 -9.639 3.419 1.00 72.88 157 SER A N 1
ATOM 1276 C CA . SER A 1 157 ? -1.013 -9.969 4.822 1.00 72.88 157 SER A CA 1
ATOM 1277 C C . SER A 1 157 ? -2.258 -10.435 5.591 1.00 72.88 157 SER A C 1
ATOM 1279 O O . SER A 1 157 ? -2.227 -11.447 6.293 1.00 72.88 157 SER A O 1
ATOM 1281 N N . VAL A 1 158 ? -3.409 -9.786 5.368 1.00 58.56 158 VAL A N 1
ATOM 1282 C CA . VAL A 1 158 ? -4.687 -10.227 5.951 1.00 58.56 158 VAL A CA 1
ATOM 1283 C C . VAL A 1 158 ? -5.111 -11.592 5.408 1.00 58.56 158 VAL A C 1
ATOM 1285 O O . VAL A 1 158 ? -5.698 -12.384 6.145 1.00 58.56 158 VAL A O 1
ATOM 1288 N N . ALA A 1 159 ? -4.858 -11.874 4.129 1.00 49.84 159 ALA A N 1
ATOM 1289 C CA . ALA A 1 159 ? -5.226 -13.146 3.516 1.00 49.84 159 ALA A CA 1
ATOM 1290 C C . ALA A 1 159 ? -4.336 -14.310 3.979 1.00 49.84 159 ALA A C 1
ATOM 1292 O O . ALA A 1 159 ? -4.856 -15.412 4.168 1.00 49.84 159 ALA A O 1
ATOM 1293 N N . ASP A 1 160 ? -3.040 -14.061 4.163 1.00 67.19 160 ASP A N 1
ATOM 1294 C CA . ASP A 1 160 ? -2.053 -15.089 4.496 1.00 67.19 160 ASP A CA 1
ATOM 1295 C C . ASP A 1 160 ? -1.993 -15.350 6.009 1.00 67.19 160 ASP A C 1
ATOM 1297 O O . ASP A 1 160 ? -2.158 -16.494 6.443 1.00 67.19 160 ASP A O 1
ATOM 1301 N N . ASP A 1 161 ? -1.879 -14.292 6.819 1.00 69.12 161 ASP A N 1
ATOM 1302 C CA . ASP A 1 161 ? -1.629 -14.414 8.261 1.00 69.12 161 ASP A CA 1
ATOM 1303 C C . ASP A 1 161 ? -2.803 -13.931 9.128 1.00 69.12 161 ASP A C 1
ATOM 1305 O O . ASP A 1 161 ? -2.834 -14.155 10.341 1.00 69.12 161 ASP A O 1
ATOM 1309 N N . GLY A 1 162 ? -3.806 -13.283 8.526 1.00 62.06 162 GLY A N 1
ATOM 1310 C CA . GLY A 1 162 ? -4.946 -12.713 9.251 1.00 62.06 162 GLY A CA 1
ATOM 1311 C C . GLY A 1 162 ? -4.629 -11.408 9.985 1.00 62.06 162 GLY A C 1
ATOM 1312 O O . GLY A 1 162 ? -5.462 -10.946 10.772 1.00 62.06 162 GLY A O 1
ATOM 1313 N N . TYR A 1 163 ? -3.456 -10.824 9.731 1.00 64.88 163 TYR A N 1
ATOM 1314 C CA . TYR A 1 163 ? -2.991 -9.572 10.321 1.00 64.88 163 TYR A CA 1
ATOM 1315 C C . TYR A 1 163 ? -3.070 -8.445 9.300 1.0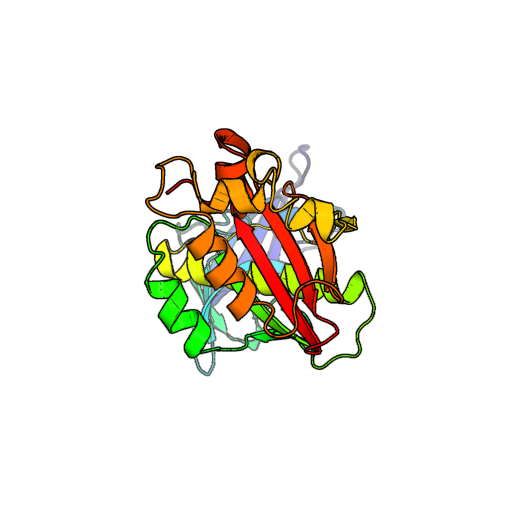0 64.88 163 TYR A C 1
ATOM 1317 O O . TYR A 1 163 ? -2.777 -8.628 8.124 1.00 64.88 163 TYR A O 1
ATOM 1325 N N . ALA A 1 164 ? -3.515 -7.277 9.749 1.00 69.62 164 ALA A N 1
ATOM 1326 C CA . ALA A 1 164 ? -3.568 -6.096 8.908 1.00 69.62 164 ALA A CA 1
ATOM 1327 C C . ALA A 1 164 ? -2.393 -5.181 9.230 1.00 69.62 164 ALA A C 1
ATOM 1329 O O . ALA A 1 164 ? -2.135 -4.919 10.401 1.00 69.62 164 ALA A O 1
ATOM 1330 N N . LEU A 1 165 ? -1.742 -4.677 8.185 1.00 73.25 165 LEU A N 1
ATOM 1331 C CA . LEU A 1 165 ? -0.570 -3.826 8.291 1.00 73.25 165 LEU A CA 1
ATOM 1332 C C . LEU A 1 165 ? -0.942 -2.459 8.871 1.00 73.25 165 LEU A C 1
ATOM 1334 O O . LEU A 1 165 ? -1.844 -1.770 8.379 1.00 73.25 165 LEU A O 1
ATOM 1338 N N . SER A 1 166 ? -0.189 -2.027 9.874 1.00 73.31 166 SER A N 1
ATOM 1339 C CA . SER A 1 166 ? -0.170 -0.647 10.346 1.00 73.31 166 SER A CA 1
ATOM 1340 C C . SER A 1 166 ? 0.663 0.239 9.416 1.00 73.31 166 SER A C 1
ATOM 1342 O O . SER A 1 166 ? 1.777 -0.119 9.014 1.00 73.31 166 SER A O 1
ATOM 1344 N N . TYR A 1 167 ? 0.135 1.417 9.063 1.00 80.81 167 TYR A N 1
ATOM 1345 C CA . TYR A 1 167 ? 0.873 2.430 8.311 1.00 80.81 167 TYR A CA 1
ATOM 1346 C C . TYR A 1 167 ? 0.380 3.865 8.562 1.00 80.81 167 TYR A C 1
ATOM 1348 O O . TYR A 1 167 ? -0.799 4.103 8.816 1.00 80.81 167 TYR A O 1
ATOM 1356 N N . ALA A 1 168 ? 1.302 4.829 8.470 1.00 79.50 168 ALA A N 1
ATOM 1357 C CA . ALA A 1 168 ? 1.115 6.260 8.712 1.00 79.50 168 ALA A CA 1
ATOM 1358 C C . ALA A 1 168 ? 1.477 7.084 7.452 1.00 79.50 168 ALA A C 1
ATOM 1360 O O . ALA A 1 168 ? 2.606 7.571 7.333 1.00 79.50 168 ALA A O 1
ATOM 1361 N N . PRO A 1 169 ? 0.538 7.276 6.503 1.00 85.50 169 PRO A N 1
ATOM 1362 C CA . PRO A 1 169 ? 0.778 7.945 5.216 1.00 85.50 169 PRO A CA 1
ATOM 1363 C C . PRO A 1 169 ? 1.444 9.326 5.299 1.00 85.50 169 PRO A C 1
ATOM 1365 O O . PRO A 1 169 ? 2.168 9.729 4.386 1.00 85.50 169 PRO A O 1
ATOM 1368 N N . ASP A 1 170 ? 1.203 10.073 6.375 1.00 84.50 170 ASP A N 1
ATOM 1369 C CA . ASP A 1 170 ? 1.763 11.416 6.582 1.00 84.50 170 ASP A CA 1
ATOM 1370 C C . ASP A 1 170 ? 3.264 11.407 6.905 1.00 84.50 170 ASP A C 1
ATOM 1372 O O . ASP A 1 170 ? 3.938 12.432 6.783 1.00 84.50 170 ASP A O 1
ATOM 1376 N N . MET A 1 171 ? 3.813 10.253 7.295 1.00 83.94 171 MET A N 1
ATOM 1377 C CA . MET A 1 171 ? 5.245 10.080 7.548 1.00 83.94 171 MET A CA 1
ATOM 1378 C C . MET A 1 171 ? 6.039 9.733 6.285 1.00 83.94 171 MET A C 1
ATOM 1380 O O . MET A 1 171 ? 7.269 9.807 6.310 1.00 83.94 171 MET A O 1
ATOM 1384 N N . MET A 1 172 ? 5.357 9.396 5.184 1.00 93.00 172 MET A N 1
ATOM 1385 C CA . MET A 1 172 ? 5.996 9.046 3.919 1.00 93.00 172 MET A CA 1
ATOM 1386 C C . MET A 1 172 ? 6.843 10.205 3.398 1.00 93.00 172 MET A C 1
ATOM 1388 O O . MET A 1 172 ? 6.343 11.297 3.116 1.00 93.00 172 MET A O 1
ATOM 1392 N N . LYS A 1 173 ? 8.131 9.939 3.200 1.00 93.94 173 LYS A N 1
ATOM 1393 C CA . LYS A 1 173 ? 9.052 10.837 2.498 1.00 93.94 173 LYS A CA 1
ATOM 1394 C C . LYS A 1 173 ? 9.488 10.162 1.214 1.00 93.94 173 LYS A C 1
ATOM 1396 O O . LYS A 1 173 ? 9.597 8.939 1.178 1.00 93.94 173 LYS A O 1
ATOM 1401 N N . CYS A 1 174 ? 9.768 10.946 0.184 1.00 97.00 174 CYS A N 1
ATOM 1402 C CA . CYS A 1 174 ? 10.320 10.411 -1.047 1.00 97.00 174 CYS A CA 1
ATOM 1403 C C . CYS A 1 174 ? 11.513 11.211 -1.548 1.00 97.00 174 CYS A C 1
ATOM 1405 O O . CYS A 1 174 ? 11.707 12.378 -1.200 1.00 97.00 174 CYS A O 1
ATOM 1407 N N . GLU A 1 175 ? 12.299 10.555 -2.389 1.00 97.31 175 GLU A N 1
ATOM 1408 C CA . GLU A 1 175 ? 13.348 11.175 -3.181 1.00 97.31 175 GLU A CA 1
ATOM 1409 C C . GLU A 1 175 ? 13.283 10.664 -4.619 1.00 97.31 175 GLU A C 1
ATOM 1411 O O . GLU A 1 175 ? 12.987 9.493 -4.870 1.00 97.31 175 GLU A O 1
ATOM 1416 N N . ALA A 1 176 ? 13.549 11.556 -5.571 1.00 97.81 176 ALA A N 1
ATOM 1417 C CA . ALA A 1 176 ? 13.669 11.178 -6.969 1.00 97.81 176 ALA A CA 1
ATOM 1418 C C . ALA A 1 176 ? 14.963 10.380 -7.179 1.00 97.81 176 ALA A C 1
ATOM 1420 O O . ALA A 1 176 ? 16.030 10.778 -6.706 1.00 97.81 176 ALA A O 1
ATOM 1421 N N . VAL A 1 177 ? 14.871 9.285 -7.930 1.00 95.06 177 VAL A N 1
ATOM 1422 C CA . VAL A 1 177 ? 15.996 8.399 -8.252 1.00 95.06 177 VAL A CA 1
ATOM 1423 C C . VAL A 1 177 ? 16.191 8.381 -9.764 1.00 95.06 177 VAL A C 1
ATOM 1425 O O . VAL A 1 177 ? 15.221 8.377 -10.523 1.00 95.06 177 VAL A O 1
ATOM 1428 N N . SER A 1 178 ? 17.441 8.394 -10.227 1.00 93.31 178 SER A N 1
ATOM 1429 C CA . SER A 1 178 ? 17.716 8.269 -11.660 1.00 93.31 178 SER A CA 1
ATOM 1430 C C . SER A 1 178 ? 17.474 6.837 -12.149 1.00 93.31 178 SER A C 1
ATOM 1432 O O . SER A 1 178 ? 17.606 5.870 -11.392 1.00 93.31 178 SER A O 1
ATOM 1434 N N . THR A 1 179 ? 17.149 6.683 -13.433 1.00 91.25 179 THR A N 1
ATOM 1435 C CA . THR A 1 179 ? 17.038 5.367 -14.077 1.00 91.25 179 THR A CA 1
ATOM 1436 C C . THR A 1 179 ? 18.330 4.564 -13.911 1.00 91.25 179 THR A C 1
ATOM 1438 O O . THR A 1 179 ? 18.281 3.372 -13.607 1.00 91.25 179 THR A O 1
ATOM 1441 N N . GLU A 1 180 ? 19.486 5.208 -14.070 1.00 87.94 180 GLU A N 1
ATOM 1442 C CA . GLU A 1 180 ? 20.797 4.577 -13.924 1.00 87.94 180 GLU A CA 1
ATOM 1443 C C . GLU A 1 180 ? 21.066 4.114 -12.489 1.00 87.94 180 GLU A C 1
ATOM 1445 O O . GLU A 1 180 ? 21.563 3.005 -12.293 1.00 87.94 180 GLU A O 1
ATOM 1450 N N . ASP A 1 181 ? 20.708 4.915 -11.483 1.00 88.19 181 ASP A N 1
ATOM 1451 C CA . ASP A 1 181 ? 20.889 4.529 -10.081 1.00 88.19 181 ASP A CA 1
ATOM 1452 C C . ASP A 1 181 ? 19.951 3.371 -9.702 1.00 88.19 181 ASP A C 1
ATOM 1454 O O . ASP A 1 181 ? 20.379 2.424 -9.034 1.00 88.19 181 ASP A O 1
ATOM 1458 N N . PHE A 1 182 ? 18.693 3.404 -10.165 1.00 91.50 182 PHE A N 1
ATOM 1459 C CA . PHE A 1 182 ? 17.682 2.409 -9.797 1.00 91.50 182 PHE A CA 1
ATOM 1460 C C . PHE A 1 182 ? 17.797 1.076 -10.543 1.00 91.50 182 PHE A C 1
ATOM 1462 O O . PHE A 1 182 ? 17.605 0.030 -9.924 1.00 91.50 182 PHE A O 1
ATOM 1469 N N . PHE A 1 183 ? 18.107 1.068 -11.841 1.00 89.19 183 PHE A N 1
ATOM 1470 C CA . PHE A 1 183 ? 18.291 -0.180 -12.604 1.00 89.19 183 PHE A CA 1
ATOM 1471 C C . PHE A 1 183 ? 19.750 -0.646 -12.639 1.00 89.19 183 PHE A C 1
ATOM 1473 O O . PHE A 1 183 ? 20.019 -1.816 -12.920 1.00 89.19 183 PHE A O 1
ATOM 1480 N N . GLY A 1 184 ? 20.677 0.245 -12.286 1.00 81.75 184 GLY A N 1
ATOM 1481 C CA . GLY A 1 184 ? 22.097 -0.039 -12.192 1.00 81.75 184 GLY A CA 1
ATOM 1482 C C . GLY A 1 184 ? 22.802 0.017 -13.540 1.00 81.75 184 GLY A C 1
ATOM 1483 O O . GLY A 1 184 ? 22.194 -0.003 -14.611 1.00 81.75 184 GLY A O 1
ATOM 1484 N N . ASP A 1 185 ? 24.130 0.046 -13.469 1.00 71.81 185 ASP A N 1
ATOM 1485 C CA . ASP A 1 185 ? 24.981 -0.180 -14.629 1.00 71.81 185 ASP A CA 1
ATOM 1486 C C . ASP A 1 185 ? 24.951 -1.682 -14.982 1.00 71.81 185 ASP A C 1
ATOM 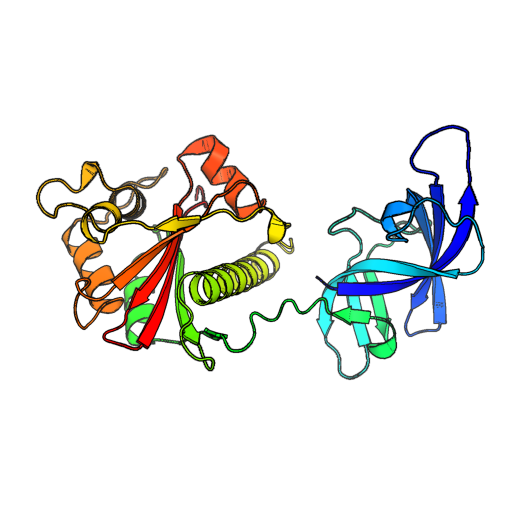1488 O O . ASP A 1 185 ? 25.285 -2.505 -14.117 1.00 71.81 185 ASP A O 1
ATOM 1492 N N . PRO A 1 186 ? 24.588 -2.068 -16.222 1.00 62.62 186 PRO A N 1
ATOM 1493 C CA . PRO A 1 186 ? 24.629 -3.458 -16.676 1.00 62.62 186 PRO A CA 1
ATOM 1494 C C . PRO A 1 186 ? 25.984 -4.144 -16.462 1.00 62.62 186 PRO A C 1
ATOM 1496 O O . PRO A 1 186 ? 26.023 -5.370 -16.326 1.00 62.62 186 PRO A O 1
ATOM 1499 N N . ASP A 1 187 ? 27.069 -3.364 -16.421 1.00 62.59 187 ASP A N 1
ATOM 1500 C CA . ASP A 1 187 ? 28.440 -3.839 -16.242 1.00 62.59 187 ASP A CA 1
ATOM 1501 C C . ASP A 1 187 ? 28.856 -3.934 -14.755 1.00 62.59 187 ASP A C 1
ATOM 1503 O O . ASP A 1 187 ? 29.840 -4.608 -14.434 1.00 62.59 187 ASP A O 1
ATOM 1507 N N . PHE A 1 188 ? 28.105 -3.320 -13.824 1.00 60.94 188 PHE A N 1
ATOM 1508 C CA . PHE A 1 188 ? 28.385 -3.330 -12.373 1.00 60.94 188 PHE A CA 1
ATOM 1509 C C . PHE A 1 188 ? 27.128 -3.500 -11.497 1.00 60.94 188 PHE A C 1
ATOM 1511 O O . PHE A 1 188 ? 26.871 -2.692 -10.592 1.00 60.94 188 PHE A O 1
ATOM 1518 N N . PRO A 1 189 ? 26.354 -4.577 -11.692 1.00 59.56 189 PRO A N 1
ATOM 1519 C CA . PRO A 1 189 ? 25.030 -4.707 -11.097 1.00 59.56 189 PRO A CA 1
ATOM 1520 C C . PRO A 1 189 ? 25.055 -4.926 -9.566 1.00 59.56 189 PRO A C 1
ATOM 1522 O O . PRO A 1 189 ? 24.073 -4.676 -8.876 1.00 59.56 189 PRO A O 1
ATOM 1525 N N . GLN A 1 190 ? 26.205 -5.286 -8.984 1.00 58.94 190 GLN A N 1
ATOM 1526 C CA . GLN A 1 190 ? 26.394 -5.490 -7.540 1.00 58.94 190 GLN A CA 1
ATOM 1527 C C . GLN A 1 190 ? 26.224 -4.232 -6.668 1.00 58.94 190 GLN A C 1
ATOM 1529 O O . GLN A 1 190 ? 26.131 -4.354 -5.449 1.00 58.94 190 GLN A O 1
ATOM 1534 N N . LYS A 1 191 ? 26.226 -3.026 -7.252 1.00 65.94 191 LYS A N 1
ATOM 1535 C CA . LYS A 1 191 ? 25.967 -1.780 -6.505 1.00 65.94 191 LYS A CA 1
ATOM 1536 C C . LYS A 1 191 ? 24.484 -1.428 -6.417 1.00 65.94 191 LYS A C 1
ATOM 1538 O O . LYS A 1 191 ? 24.121 -0.514 -5.683 1.00 65.94 191 LYS A O 1
ATOM 1543 N N . ASN A 1 192 ? 23.647 -2.133 -7.167 1.00 81.69 192 ASN A N 1
ATOM 1544 C CA . ASN A 1 192 ? 22.239 -1.837 -7.292 1.00 81.69 192 ASN A CA 1
ATOM 1545 C C . ASN A 1 192 ? 21.418 -2.685 -6.304 1.00 81.69 192 ASN A C 1
ATOM 1547 O O . ASN A 1 192 ? 21.484 -3.914 -6.337 1.00 81.69 192 ASN A O 1
ATOM 1551 N N . ARG A 1 193 ? 20.647 -2.036 -5.419 1.00 85.50 193 ARG A N 1
ATOM 1552 C CA . ARG A 1 193 ? 19.848 -2.735 -4.395 1.00 85.50 193 ARG A CA 1
ATOM 1553 C C . ARG A 1 193 ? 18.729 -3.582 -4.997 1.00 85.50 193 ARG A C 1
ATOM 1555 O O . ARG A 1 193 ? 18.513 -4.685 -4.515 1.00 85.50 193 ARG A O 1
ATOM 1562 N N . TYR A 1 194 ? 18.073 -3.102 -6.052 1.00 91.75 194 TYR A N 1
ATOM 1563 C CA . TYR A 1 194 ? 17.018 -3.847 -6.738 1.00 91.75 194 TYR A CA 1
ATOM 1564 C C . TYR A 1 194 ? 17.566 -5.132 -7.376 1.00 91.75 194 TYR A C 1
ATOM 1566 O O . TYR A 1 194 ? 17.048 -6.222 -7.145 1.00 91.75 194 TYR A O 1
ATOM 1574 N N . TYR A 1 195 ? 18.683 -5.032 -8.095 1.00 90.12 195 TYR A N 1
ATOM 1575 C CA . TYR A 1 195 ? 19.390 -6.188 -8.633 1.00 90.12 195 TYR A CA 1
ATOM 1576 C C . TYR A 1 195 ? 19.813 -7.152 -7.526 1.00 90.12 195 TYR A C 1
ATOM 1578 O O . TYR A 1 195 ? 19.580 -8.353 -7.634 1.00 90.12 195 TYR A O 1
ATOM 1586 N N . ARG A 1 196 ? 20.410 -6.632 -6.446 1.00 87.38 196 ARG A N 1
ATOM 1587 C CA . ARG A 1 196 ? 20.867 -7.438 -5.311 1.00 87.38 196 ARG A CA 1
ATOM 1588 C C . ARG A 1 196 ? 19.721 -8.216 -4.664 1.00 87.38 196 ARG A C 1
ATOM 1590 O O . ARG A 1 196 ? 19.880 -9.414 -4.472 1.00 87.38 196 ARG A O 1
ATOM 1597 N N . ALA A 1 197 ? 18.600 -7.549 -4.392 1.00 89.94 197 ALA A N 1
ATOM 1598 C CA . ALA A 1 197 ? 17.384 -8.164 -3.866 1.00 89.94 197 ALA A CA 1
ATOM 1599 C C . ALA A 1 197 ? 16.864 -9.284 -4.778 1.00 89.94 197 ALA A C 1
ATOM 1601 O O . ALA A 1 197 ? 16.357 -10.287 -4.295 1.00 89.94 197 ALA A O 1
ATOM 1602 N N . PHE A 1 198 ? 17.019 -9.131 -6.096 1.00 90.94 198 PHE A N 1
ATOM 1603 C CA . PHE A 1 198 ? 16.528 -10.117 -7.051 1.00 90.94 198 PHE A CA 1
ATOM 1604 C C . PHE A 1 198 ? 17.438 -11.343 -7.151 1.00 90.94 198 PHE A C 1
ATOM 1606 O O . PHE A 1 198 ? 16.942 -12.458 -7.204 1.00 90.94 198 PHE A O 1
ATOM 1613 N N . ILE A 1 199 ? 18.760 -11.157 -7.222 1.00 89.38 199 ILE A N 1
ATOM 1614 C CA . ILE A 1 199 ? 19.693 -12.264 -7.499 1.00 89.38 199 ILE A CA 1
ATOM 1615 C C . ILE A 1 199 ? 20.273 -12.929 -6.249 1.00 89.38 199 ILE A C 1
ATOM 1617 O O . ILE A 1 199 ? 20.677 -14.086 -6.306 1.00 89.38 199 ILE A O 1
ATOM 1621 N N . ASP A 1 200 ? 20.375 -12.209 -5.136 1.00 86.69 200 ASP A N 1
ATOM 1622 C CA . ASP A 1 200 ? 21.015 -12.709 -3.917 1.00 86.69 200 ASP A CA 1
ATOM 1623 C C . ASP A 1 200 ? 20.268 -12.191 -2.673 1.00 86.69 200 ASP A C 1
ATOM 1625 O O . ASP A 1 200 ? 20.823 -11.378 -1.916 1.00 86.69 200 ASP A O 1
ATOM 1629 N N . PRO A 1 201 ? 18.988 -12.604 -2.513 1.00 87.56 201 PRO A N 1
ATOM 1630 C CA . PRO A 1 201 ? 18.189 -12.330 -1.319 1.00 87.56 201 PRO A CA 1
ATOM 1631 C C . PRO A 1 201 ? 18.764 -13.061 -0.088 1.00 87.56 201 PRO A C 1
ATOM 1633 O O . PRO A 1 201 ? 19.687 -13.865 -0.234 1.00 87.56 201 PRO A O 1
ATOM 1636 N N . PRO A 1 202 ? 18.253 -12.822 1.136 1.00 81.94 202 PRO A N 1
ATOM 1637 C CA . PRO A 1 202 ? 18.805 -13.400 2.370 1.00 81.94 202 PRO A CA 1
ATOM 1638 C C . PRO A 1 202 ? 19.010 -14.923 2.357 1.00 81.94 202 PRO A C 1
ATOM 1640 O O . PRO A 1 202 ? 20.036 -15.404 2.843 1.00 81.94 202 PRO A O 1
ATOM 1643 N N . TYR A 1 203 ? 18.082 -15.675 1.759 1.00 84.06 203 TYR A N 1
ATOM 1644 C CA . TYR A 1 203 ? 18.179 -17.134 1.612 1.00 84.06 203 TYR A CA 1
ATOM 1645 C C . TYR A 1 203 ? 18.798 -17.594 0.282 1.00 84.06 203 TYR A C 1
ATOM 1647 O O . TYR A 1 203 ? 18.905 -18.795 0.024 1.00 84.06 203 TYR A O 1
ATOM 1655 N N . GLY A 1 204 ? 19.303 -16.649 -0.513 1.00 85.38 204 GLY A N 1
ATOM 1656 C CA . GLY A 1 204 ? 19.845 -16.872 -1.846 1.00 85.38 204 GLY A CA 1
ATOM 1657 C C . GLY A 1 204 ? 18.760 -17.160 -2.883 1.00 85.38 204 GLY A C 1
ATOM 1658 O O . GLY A 1 204 ? 17.612 -17.436 -2.557 1.00 85.38 204 GLY A O 1
ATOM 1659 N N . SER A 1 205 ? 19.137 -17.090 -4.157 1.00 89.56 205 SER A N 1
ATOM 1660 C CA . SER A 1 205 ? 18.284 -17.520 -5.266 1.00 89.56 205 SER A CA 1
ATOM 1661 C C . SER A 1 205 ? 19.124 -18.200 -6.340 1.00 89.56 205 SER A C 1
ATOM 1663 O O . SER A 1 205 ? 20.351 -18.036 -6.402 1.00 89.56 205 SER A O 1
ATOM 1665 N N . HIS A 1 206 ? 18.468 -18.932 -7.234 1.00 92.88 206 HIS A N 1
ATOM 1666 C CA . HIS A 1 206 ? 19.103 -19.447 -8.447 1.00 92.88 206 HIS A CA 1
ATOM 1667 C C . HIS A 1 206 ? 19.081 -18.458 -9.625 1.00 92.88 206 HIS A C 1
ATOM 1669 O O . HIS A 1 206 ? 19.497 -18.806 -10.738 1.00 92.88 206 HIS A O 1
ATOM 1675 N N . TYR A 1 207 ? 18.619 -17.227 -9.398 1.00 93.69 207 TYR A N 1
ATOM 1676 C CA . TYR A 1 207 ? 18.415 -16.240 -10.451 1.00 93.69 207 TYR A CA 1
ATOM 1677 C C . TYR A 1 207 ? 19.715 -15.568 -10.860 1.00 93.69 207 TYR A C 1
ATOM 1679 O O . TYR A 1 207 ? 20.672 -15.426 -10.098 1.00 93.69 207 TYR A O 1
ATOM 1687 N N . ASN A 1 208 ? 19.761 -15.149 -12.118 1.00 90.75 208 ASN A N 1
ATOM 1688 C CA . ASN A 1 208 ? 20.941 -14.516 -12.684 1.00 90.75 208 ASN A CA 1
ATOM 1689 C C . ASN A 1 208 ? 20.586 -13.232 -13.448 1.00 90.75 208 ASN A C 1
ATOM 1691 O O . ASN A 1 208 ? 19.439 -12.796 -13.528 1.00 90.75 208 ASN A O 1
ATOM 1695 N N . SER A 1 209 ? 21.604 -12.603 -14.035 1.00 89.06 209 SER A N 1
ATOM 1696 C CA . SER A 1 209 ? 21.426 -11.348 -14.771 1.00 89.06 209 SER A CA 1
ATOM 1697 C C . SER A 1 209 ? 20.461 -11.443 -15.963 1.00 89.06 209 SER A C 1
ATOM 1699 O O . SER A 1 209 ? 19.842 -10.444 -16.320 1.00 89.06 209 SER A O 1
ATOM 1701 N N . GLU A 1 210 ? 20.325 -12.604 -16.612 1.00 91.50 210 GLU A N 1
ATOM 1702 C CA . GLU A 1 210 ? 19.374 -12.797 -17.714 1.00 91.50 210 GLU A CA 1
ATOM 1703 C C . GLU A 1 210 ? 17.936 -12.836 -17.203 1.00 91.50 210 GLU A C 1
ATOM 1705 O O . GLU A 1 210 ? 17.063 -12.234 -17.828 1.00 91.50 210 GLU A O 1
ATOM 1710 N N . ASP A 1 211 ? 17.706 -13.448 -16.042 1.00 94.19 211 ASP A N 1
ATOM 1711 C CA . ASP A 1 211 ? 16.409 -13.436 -15.364 1.00 94.19 211 ASP A CA 1
ATOM 1712 C C . ASP A 1 211 ? 16.000 -12.021 -14.965 1.00 94.19 211 ASP A C 1
ATOM 1714 O O . ASP A 1 211 ? 14.892 -11.576 -15.275 1.00 94.19 211 ASP A O 1
ATOM 1718 N N . PHE A 1 212 ? 16.935 -11.267 -14.382 1.00 92.06 212 PHE A N 1
ATOM 1719 C CA . PHE A 1 212 ? 16.705 -9.868 -14.041 1.00 92.06 212 PHE A CA 1
ATOM 1720 C C . PHE A 1 212 ? 16.354 -9.037 -15.285 1.00 92.06 212 PHE A C 1
ATOM 1722 O O . PHE A 1 212 ? 15.376 -8.286 -15.286 1.00 92.06 212 PHE A O 1
ATOM 1729 N N . ARG A 1 213 ? 17.101 -9.199 -16.389 1.00 91.38 213 ARG A N 1
ATOM 1730 C CA . ARG A 1 213 ? 16.789 -8.530 -17.668 1.00 91.38 213 ARG A CA 1
ATOM 1731 C C . ARG A 1 213 ? 15.428 -8.954 -18.212 1.00 91.38 213 ARG A C 1
ATOM 1733 O O . ARG A 1 213 ? 14.702 -8.116 -18.743 1.00 91.38 213 ARG A O 1
ATOM 1740 N N . ARG A 1 214 ? 15.074 -10.235 -18.087 1.00 94.19 214 ARG A N 1
ATOM 1741 C CA . ARG A 1 214 ? 13.796 -10.777 -18.549 1.00 94.19 214 ARG A CA 1
ATOM 1742 C C . ARG A 1 214 ? 12.631 -10.143 -17.800 1.00 94.19 214 ARG A C 1
ATOM 1744 O O . ARG A 1 214 ? 11.739 -9.616 -18.463 1.00 94.19 214 ARG A O 1
ATOM 1751 N N . ILE A 1 215 ? 12.657 -10.133 -16.467 1.00 95.12 215 ILE A N 1
ATOM 1752 C CA . ILE A 1 215 ? 11.619 -9.490 -15.647 1.00 95.12 215 ILE A CA 1
ATOM 1753 C C . ILE A 1 215 ? 11.488 -8.009 -16.006 1.00 95.12 215 ILE A C 1
ATOM 1755 O O . ILE A 1 215 ? 10.393 -7.556 -16.341 1.00 95.12 215 ILE A O 1
ATOM 1759 N N . ASN A 1 216 ? 12.603 -7.282 -16.081 1.00 94.62 216 ASN A N 1
ATOM 1760 C CA . ASN A 1 216 ? 12.579 -5.867 -16.444 1.00 94.62 216 ASN A CA 1
ATOM 1761 C C . ASN A 1 216 ? 12.049 -5.613 -17.862 1.00 94.62 216 ASN A C 1
ATOM 1763 O O . ASN A 1 216 ? 11.294 -4.670 -18.070 1.00 94.62 216 ASN A O 1
ATOM 1767 N N . SER A 1 217 ? 12.361 -6.470 -18.839 1.00 94.44 217 SER A N 1
ATOM 1768 C CA . SER A 1 217 ? 11.811 -6.338 -20.197 1.00 94.44 217 SER A CA 1
ATOM 1769 C C . SER A 1 217 ? 10.295 -6.560 -20.264 1.00 94.44 217 SER A C 1
ATOM 1771 O O . SER A 1 217 ? 9.630 -5.995 -21.130 1.00 94.44 217 SER A O 1
ATOM 1773 N N . MET A 1 218 ? 9.743 -7.359 -19.344 1.00 95.25 218 MET A N 1
ATOM 1774 C CA . MET A 1 218 ? 8.301 -7.586 -19.227 1.00 95.25 218 MET A CA 1
ATOM 1775 C C . MET A 1 218 ? 7.612 -6.403 -18.530 1.00 95.25 218 MET A C 1
ATOM 1777 O O . MET A 1 218 ? 6.543 -5.964 -18.955 1.00 95.25 218 MET A O 1
ATOM 1781 N N . LEU A 1 219 ? 8.244 -5.855 -17.488 1.00 95.81 219 LEU A N 1
ATOM 1782 C CA . LEU A 1 219 ? 7.761 -4.676 -16.763 1.00 95.81 219 LEU A CA 1
ATOM 1783 C C . LEU A 1 219 ? 7.855 -3.393 -17.602 1.00 95.81 219 LEU A C 1
ATOM 1785 O O . LEU A 1 219 ? 6.967 -2.545 -17.525 1.00 95.81 219 LEU A O 1
ATOM 1789 N N . PHE A 1 220 ? 8.871 -3.273 -18.454 1.00 96.19 220 PHE A N 1
ATOM 1790 C CA . PHE A 1 220 ? 9.147 -2.080 -19.259 1.00 96.19 220 PHE A CA 1
ATOM 1791 C C . PHE A 1 220 ? 9.339 -2.462 -20.736 1.00 96.19 220 PHE A C 1
ATOM 1793 O O . PHE A 1 220 ? 10.452 -2.414 -21.268 1.00 96.19 220 PHE A O 1
ATOM 1800 N N . PRO A 1 221 ? 8.259 -2.839 -21.452 1.00 94.88 221 PRO A N 1
ATOM 1801 C CA . PRO A 1 221 ? 8.342 -3.377 -22.815 1.00 94.88 221 PRO A CA 1
ATOM 1802 C C . PRO A 1 221 ? 8.809 -2.357 -23.866 1.00 94.88 221 PRO A C 1
ATOM 1804 O O . PRO A 1 221 ? 9.121 -2.728 -25.000 1.00 94.88 221 PRO A O 1
ATOM 1807 N N . LYS A 1 222 ? 8.837 -1.063 -23.522 1.00 96.00 222 LYS A N 1
ATOM 1808 C CA . LYS A 1 222 ? 9.396 0.019 -24.349 1.00 96.00 222 LYS A CA 1
ATOM 1809 C C . LYS A 1 222 ? 10.783 0.481 -23.882 1.00 96.00 222 LYS A C 1
ATOM 1811 O O . LYS A 1 222 ? 11.335 1.406 -24.472 1.00 96.00 222 LYS A O 1
ATOM 1816 N N . GLY A 1 223 ? 11.367 -0.208 -22.901 1.00 93.44 223 GLY A N 1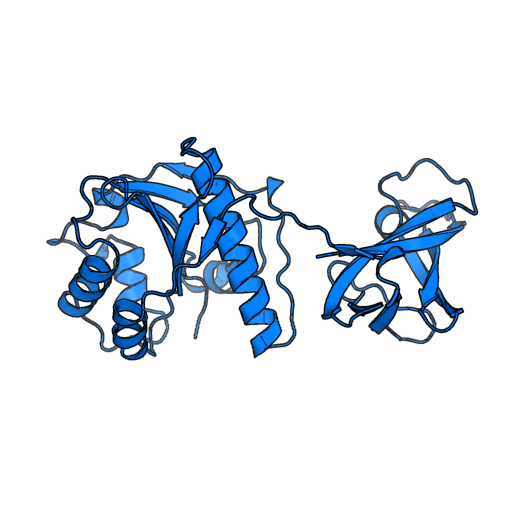
ATOM 1817 C CA . GLY A 1 223 ? 12.618 0.161 -22.246 1.00 93.44 223 GLY A CA 1
ATOM 1818 C C . GLY A 1 223 ? 12.413 1.123 -21.072 1.00 93.44 223 GLY A C 1
ATOM 1819 O O . GLY A 1 223 ? 11.334 1.665 -20.876 1.00 93.44 223 GLY A O 1
ATOM 1820 N N . ILE A 1 224 ? 13.483 1.334 -20.304 1.00 93.56 224 ILE A N 1
ATOM 1821 C CA . ILE A 1 224 ? 13.495 2.100 -19.042 1.00 93.56 224 ILE A CA 1
ATOM 1822 C C . ILE A 1 224 ? 13.874 3.583 -19.212 1.00 93.56 224 ILE A C 1
ATOM 1824 O O . ILE A 1 224 ? 14.080 4.294 -18.242 1.00 93.56 224 ILE A O 1
ATOM 1828 N N . GLN A 1 225 ? 14.045 4.057 -20.448 1.00 91.69 225 GLN A N 1
ATOM 1829 C CA . GLN A 1 225 ? 14.607 5.391 -20.717 1.00 91.69 225 GLN A CA 1
ATOM 1830 C C . GLN A 1 225 ? 13.613 6.535 -20.466 1.00 91.69 225 GLN A C 1
ATOM 1832 O O . GLN A 1 225 ? 14.025 7.678 -20.312 1.00 91.69 225 GLN A O 1
ATOM 1837 N N . ASP A 1 226 ? 12.314 6.234 -20.451 1.00 94.81 226 ASP A N 1
ATOM 1838 C CA . ASP A 1 226 ? 11.234 7.207 -20.244 1.00 94.81 226 ASP A CA 1
ATOM 1839 C C . ASP A 1 226 ? 10.489 6.909 -18.932 1.00 94.81 226 ASP A C 1
ATOM 1841 O O . ASP A 1 226 ? 9.258 6.887 -18.870 1.00 94.81 226 ASP A O 1
ATOM 1845 N N . THR A 1 227 ? 11.258 6.588 -17.885 1.00 96.94 227 THR A N 1
ATOM 1846 C CA . THR A 1 227 ? 10.741 6.305 -16.543 1.00 96.94 227 THR A CA 1
ATOM 1847 C C . THR A 1 227 ? 11.017 7.454 -15.587 1.00 96.94 227 THR A C 1
ATOM 1849 O O . THR A 1 227 ? 12.125 7.982 -15.551 1.00 96.94 227 THR A O 1
ATOM 1852 N N . GLU A 1 228 ? 10.037 7.787 -14.756 1.00 98.31 228 GLU A N 1
ATOM 1853 C CA . GLU A 1 228 ? 10.231 8.604 -13.554 1.00 98.31 228 GLU A CA 1
ATOM 1854 C C . GLU A 1 228 ? 10.200 7.694 -12.329 1.00 98.31 228 GLU A C 1
ATOM 1856 O O . GLU A 1 228 ? 9.351 6.807 -12.260 1.00 98.31 228 GLU A O 1
ATOM 1861 N N . ILE A 1 229 ? 11.138 7.861 -11.394 1.00 98.44 229 ILE A N 1
ATOM 1862 C CA . ILE A 1 229 ? 11.321 6.935 -10.273 1.00 98.44 229 ILE A CA 1
ATOM 1863 C C . ILE A 1 229 ? 11.410 7.719 -8.972 1.00 98.44 229 ILE A C 1
ATOM 1865 O O . ILE A 1 229 ? 12.189 8.665 -8.859 1.00 98.44 229 ILE A O 1
ATOM 1869 N N . TYR A 1 230 ? 10.643 7.274 -7.983 1.00 98.50 230 TYR A N 1
ATOM 1870 C CA . TYR A 1 230 ? 10.729 7.750 -6.610 1.00 98.50 230 TYR A CA 1
ATOM 1871 C C . TYR A 1 230 ? 10.984 6.582 -5.664 1.00 98.50 230 TYR A C 1
ATOM 1873 O O . TYR A 1 230 ? 10.284 5.567 -5.740 1.00 98.50 230 TYR A O 1
ATOM 1881 N N . SER A 1 231 ? 11.969 6.758 -4.783 1.00 97.56 231 SER A N 1
ATOM 1882 C CA . SER A 1 231 ? 12.203 5.930 -3.599 1.00 97.56 231 SER A CA 1
ATOM 1883 C C . SER A 1 231 ? 11.412 6.505 -2.434 1.00 97.56 231 SER A C 1
ATOM 1885 O O . SER A 1 231 ? 11.374 7.725 -2.261 1.00 97.56 231 SER A O 1
ATOM 1887 N N . TRP A 1 232 ? 10.789 5.641 -1.644 1.00 97.81 232 TRP A N 1
ATOM 1888 C CA . TRP A 1 232 ? 10.000 6.011 -0.477 1.00 97.81 232 TRP A CA 1
ATOM 1889 C C . TRP A 1 232 ? 10.705 5.582 0.805 1.00 97.81 232 TRP A C 1
ATOM 1891 O O . TRP A 1 232 ? 11.368 4.543 0.851 1.00 97.81 232 TRP A O 1
ATOM 1901 N N . SER A 1 233 ? 10.547 6.381 1.861 1.00 94.25 233 SER A N 1
ATOM 1902 C CA . SER A 1 233 ? 10.994 5.998 3.196 1.00 94.25 233 SER A CA 1
ATOM 1903 C C . SER A 1 233 ? 10.262 4.740 3.668 1.00 94.25 233 SER A C 1
ATOM 1905 O O . SER A 1 233 ? 9.289 4.297 3.065 1.00 94.25 233 SER A O 1
ATOM 1907 N N . HIS A 1 234 ? 10.767 4.137 4.733 1.00 92.31 234 HIS A N 1
ATOM 1908 C CA . HIS A 1 234 ? 10.345 2.826 5.228 1.00 92.31 234 HIS A CA 1
ATOM 1909 C C . HIS A 1 234 ? 10.156 2.858 6.757 1.00 92.31 234 HIS A C 1
ATOM 1911 O O . HIS A 1 234 ? 10.232 1.839 7.428 1.00 92.31 234 HIS A O 1
ATOM 1917 N N . ASP A 1 235 ? 9.933 4.059 7.303 1.00 86.69 235 ASP A N 1
ATOM 1918 C CA . ASP A 1 235 ? 9.684 4.383 8.715 1.00 86.69 235 ASP A CA 1
ATOM 1919 C C . ASP A 1 235 ? 8.198 4.670 9.006 1.00 86.69 235 ASP A C 1
ATOM 1921 O O . ASP A 1 235 ? 7.865 5.274 10.023 1.00 86.69 235 ASP A O 1
ATOM 1925 N N . TRP A 1 236 ? 7.307 4.285 8.088 1.00 85.31 236 TRP A N 1
ATOM 1926 C CA . TRP A 1 236 ? 5.885 4.638 8.114 1.00 85.31 236 TRP A CA 1
ATOM 1927 C C . TRP A 1 236 ? 4.947 3.430 8.027 1.00 85.31 236 TRP A C 1
ATOM 1929 O O . TRP A 1 236 ? 3.741 3.635 7.991 1.00 85.31 236 TRP A O 1
ATOM 1939 N N . SER A 1 237 ? 5.455 2.197 7.976 1.00 87.81 237 SER A N 1
ATOM 1940 C CA . SER A 1 237 ? 4.638 0.980 8.005 1.00 87.81 237 SER A CA 1
ATOM 1941 C C . SER A 1 237 ? 5.421 -0.188 8.585 1.00 87.81 237 SER A C 1
ATOM 1943 O O . SER A 1 237 ? 6.598 -0.339 8.263 1.00 87.81 237 SER A O 1
ATOM 1945 N N . GLU A 1 238 ? 4.747 -1.032 9.364 1.00 86.12 238 GLU A N 1
ATOM 1946 C CA . GLU A 1 238 ? 5.336 -2.256 9.928 1.00 86.12 238 GLU A CA 1
ATOM 1947 C C . GLU A 1 238 ? 5.683 -3.304 8.864 1.00 86.12 238 GLU A C 1
ATOM 1949 O O . GLU A 1 238 ? 6.525 -4.162 9.099 1.00 86.12 238 GLU A O 1
ATOM 1954 N N . TYR A 1 239 ? 5.123 -3.183 7.651 1.00 89.00 239 TYR A N 1
ATOM 1955 C CA . TYR A 1 239 ? 5.553 -3.971 6.491 1.00 89.00 239 TYR A CA 1
ATOM 1956 C C . TYR A 1 239 ? 7.074 -3.941 6.298 1.00 89.00 239 TYR A C 1
ATOM 1958 O O . TYR A 1 239 ? 7.655 -4.897 5.798 1.00 89.00 239 TYR A O 1
ATOM 1966 N N . PHE A 1 240 ? 7.716 -2.831 6.675 1.00 90.00 240 PHE A N 1
ATOM 1967 C CA . PHE A 1 240 ? 9.142 -2.634 6.474 1.00 90.00 240 PHE A CA 1
ATOM 1968 C C . PHE A 1 240 ? 10.029 -3.136 7.621 1.00 90.00 240 PHE A C 1
ATOM 1970 O O . PHE A 1 240 ? 11.253 -3.026 7.514 1.00 90.00 240 PHE A O 1
ATOM 1977 N N . ASP A 1 241 ? 9.462 -3.616 8.729 1.00 86.06 241 ASP A N 1
ATOM 1978 C CA . ASP A 1 241 ? 10.218 -3.851 9.964 1.00 86.06 241 ASP A CA 1
ATOM 1979 C C . ASP A 1 241 ? 11.252 -4.975 9.811 1.00 86.06 241 ASP A C 1
ATOM 1981 O O . ASP A 1 241 ? 12.430 -4.768 10.125 1.00 86.06 241 ASP A O 1
ATOM 1985 N N . ASP A 1 242 ? 10.859 -6.106 9.223 1.00 83.38 242 ASP A N 1
ATOM 1986 C CA . ASP A 1 242 ? 11.744 -7.256 9.007 1.00 83.38 242 ASP A CA 1
ATOM 1987 C C . ASP A 1 242 ? 12.932 -6.898 8.100 1.00 83.38 242 ASP A C 1
ATOM 1989 O O . ASP A 1 242 ? 14.101 -7.138 8.433 1.00 83.38 242 ASP A O 1
ATOM 1993 N N . GLY A 1 243 ? 12.657 -6.241 6.970 1.00 85.62 243 GLY A N 1
ATOM 1994 C CA . GLY A 1 243 ? 13.701 -5.770 6.066 1.00 85.62 243 GLY A CA 1
ATOM 1995 C C . GLY A 1 243 ? 14.611 -4.734 6.731 1.00 85.62 243 GLY A C 1
ATOM 1996 O O . GLY A 1 243 ? 15.832 -4.794 6.563 1.00 85.62 243 GLY A O 1
ATOM 1997 N N . ASN A 1 244 ? 14.059 -3.811 7.527 1.00 84.12 244 ASN A N 1
ATOM 1998 C CA . ASN A 1 244 ? 14.831 -2.793 8.246 1.00 84.12 244 ASN A CA 1
ATOM 1999 C C . ASN A 1 244 ? 15.796 -3.405 9.268 1.00 84.12 244 ASN A C 1
ATOM 2001 O O . ASN A 1 244 ? 16.906 -2.889 9.433 1.00 84.12 244 ASN A O 1
ATOM 2005 N N . GLU A 1 245 ? 15.390 -4.480 9.945 1.00 78.75 245 GLU A N 1
ATOM 2006 C CA . GLU A 1 245 ? 16.219 -5.155 10.943 1.00 78.75 245 GLU A CA 1
ATOM 2007 C C . GLU A 1 245 ? 17.320 -6.021 10.300 1.00 78.75 245 GLU A C 1
ATOM 2009 O O . GLU A 1 245 ? 18.427 -6.103 10.843 1.00 78.75 245 GLU A O 1
ATOM 2014 N N . TRP A 1 246 ? 17.070 -6.625 9.132 1.00 76.75 246 TRP A N 1
ATOM 2015 C CA . TRP A 1 246 ? 17.945 -7.678 8.600 1.00 76.75 246 TRP A CA 1
ATOM 2016 C C . TRP A 1 246 ? 18.830 -7.258 7.427 1.00 76.75 246 TRP A C 1
ATOM 2018 O O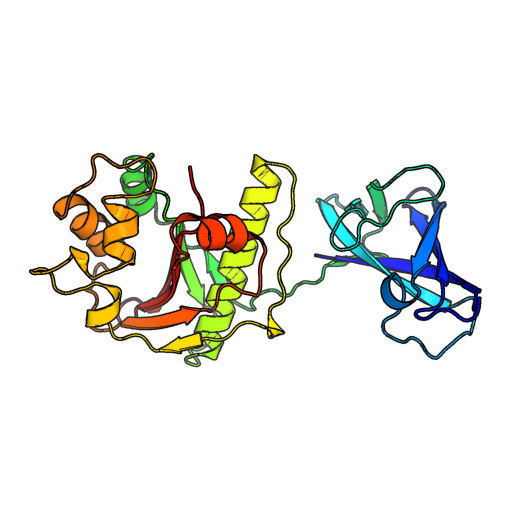 . TRP A 1 246 ? 20.060 -7.283 7.529 1.00 76.75 246 TRP A O 1
ATOM 2028 N N . TRP A 1 247 ? 18.231 -6.941 6.279 1.00 80.00 247 TRP A N 1
ATOM 2029 C CA . TRP A 1 247 ? 18.959 -6.902 5.000 1.00 80.00 247 TRP A CA 1
ATOM 2030 C C . TRP A 1 247 ? 18.689 -5.652 4.154 1.00 80.00 247 TRP A C 1
ATOM 2032 O O . TRP A 1 247 ? 19.372 -5.410 3.153 1.00 80.00 247 TRP A O 1
ATOM 2042 N N . GLY A 1 248 ? 17.776 -4.807 4.621 1.00 86.00 248 GLY A N 1
ATOM 2043 C CA . GLY A 1 248 ? 17.344 -3.564 4.008 1.00 86.00 248 GLY A CA 1
ATOM 2044 C C . GLY A 1 248 ? 15.961 -3.667 3.373 1.00 86.00 248 GLY A C 1
ATOM 2045 O O . GLY A 1 248 ? 15.476 -4.741 3.044 1.00 86.00 248 GLY A O 1
ATOM 2046 N N . CYS A 1 249 ? 15.362 -2.500 3.157 1.00 90.38 249 CYS A N 1
ATOM 2047 C CA . CYS A 1 249 ? 14.087 -2.351 2.468 1.00 90.38 249 CYS A CA 1
ATOM 2048 C C . CYS A 1 249 ? 14.277 -1.713 1.095 1.00 90.38 249 CYS A C 1
ATOM 2050 O O . CYS A 1 249 ? 15.212 -0.932 0.856 1.00 90.38 249 CYS A O 1
ATOM 2052 N N . LEU A 1 250 ? 13.339 -2.017 0.207 1.00 91.94 250 LEU A N 1
ATOM 2053 C CA . LEU A 1 250 ? 13.167 -1.360 -1.072 1.00 91.94 250 LEU A CA 1
ATOM 2054 C C . LEU A 1 250 ? 11.695 -0.985 -1.223 1.00 91.94 250 LEU A C 1
ATOM 2056 O O . LEU A 1 250 ? 10.831 -1.846 -1.117 1.00 91.94 250 LEU A O 1
ATOM 2060 N N . TYR A 1 251 ? 11.405 0.288 -1.494 1.00 96.50 251 TYR A N 1
ATOM 2061 C CA . TYR A 1 251 ? 10.053 0.699 -1.853 1.00 96.50 251 TYR A CA 1
ATOM 2062 C C . TYR A 1 251 ? 10.075 1.805 -2.894 1.00 96.50 251 TYR A C 1
ATOM 2064 O O . TYR A 1 251 ? 10.403 2.952 -2.595 1.00 96.50 251 TYR A O 1
ATOM 2072 N N . HIS A 1 252 ? 9.793 1.442 -4.145 1.00 98.19 252 HIS A N 1
ATOM 2073 C CA . HIS A 1 252 ? 9.901 2.357 -5.272 1.00 98.19 252 HIS A CA 1
ATOM 2074 C C . HIS A 1 252 ? 8.640 2.366 -6.110 1.00 98.19 252 HIS A C 1
ATOM 2076 O O . HIS A 1 252 ? 8.040 1.336 -6.404 1.00 98.19 252 HIS A O 1
ATOM 2082 N N . THR A 1 253 ? 8.302 3.561 -6.570 1.00 98.44 253 THR A N 1
ATOM 2083 C CA . THR A 1 253 ? 7.263 3.782 -7.575 1.00 98.44 253 THR A CA 1
ATOM 2084 C C . THR A 1 253 ? 7.923 4.250 -8.858 1.00 98.44 253 THR A C 1
ATOM 2086 O O . THR A 1 253 ? 8.704 5.202 -8.839 1.00 98.44 253 THR A O 1
ATOM 2089 N N . ILE A 1 254 ? 7.599 3.598 -9.967 1.00 98.56 254 ILE A N 1
ATOM 2090 C CA . ILE A 1 254 ? 8.166 3.874 -11.284 1.00 98.56 254 ILE A CA 1
ATOM 2091 C C . ILE A 1 254 ? 7.014 4.198 -12.223 1.00 98.56 254 ILE A C 1
ATOM 2093 O O . ILE A 1 254 ? 6.159 3.347 -12.461 1.00 98.56 254 ILE A O 1
ATOM 2097 N N . TYR A 1 255 ? 6.976 5.407 -12.768 1.00 98.38 255 TYR A N 1
ATOM 2098 C CA . TYR A 1 255 ? 6.028 5.772 -13.810 1.00 98.38 255 TYR A CA 1
ATOM 2099 C C . TYR A 1 255 ? 6.682 5.595 -15.177 1.00 98.38 255 TYR A C 1
ATOM 2101 O O . TYR A 1 255 ? 7.591 6.339 -15.538 1.00 98.38 255 TYR A O 1
ATOM 2109 N N . ASP A 1 256 ? 6.215 4.609 -15.941 1.00 97.44 256 ASP A N 1
ATOM 2110 C CA . ASP A 1 256 ? 6.605 4.405 -17.336 1.00 97.44 256 ASP A CA 1
ATOM 2111 C C . ASP A 1 256 ? 5.764 5.339 -18.213 1.00 97.44 256 ASP A C 1
ATOM 2113 O O . ASP A 1 256 ? 4.571 5.099 -18.434 1.00 97.44 256 ASP A O 1
ATOM 2117 N N . ARG A 1 257 ? 6.379 6.415 -18.714 1.00 96.50 257 ARG A N 1
ATOM 2118 C CA . ARG A 1 257 ? 5.709 7.418 -19.556 1.00 96.50 257 ARG A CA 1
ATOM 2119 C C . ARG A 1 257 ? 5.417 6.899 -20.961 1.00 96.50 257 ARG A C 1
ATOM 2121 O O . ARG A 1 257 ? 4.429 7.319 -21.564 1.00 96.50 257 ARG A O 1
ATOM 2128 N N . ALA A 1 258 ? 6.220 5.961 -21.463 1.00 95.81 258 ALA A N 1
ATOM 2129 C CA . ALA A 1 258 ? 6.030 5.372 -22.785 1.00 95.81 258 ALA A CA 1
ATOM 2130 C C . ALA A 1 258 ? 4.778 4.481 -22.842 1.00 95.81 258 ALA A C 1
ATOM 2132 O O . ALA A 1 258 ? 4.153 4.355 -23.901 1.00 95.81 258 ALA A O 1
ATOM 2133 N N . VAL A 1 259 ? 4.405 3.869 -21.712 1.00 94.62 259 VAL A N 1
ATOM 2134 C CA . VAL A 1 259 ? 3.208 3.020 -21.579 1.00 94.62 259 VAL A CA 1
ATOM 2135 C C . VAL A 1 259 ? 2.064 3.727 -20.834 1.00 94.62 259 VAL A C 1
ATOM 2137 O O . VAL A 1 259 ? 0.898 3.377 -21.027 1.00 94.62 259 VAL A O 1
ATOM 2140 N N . GLY A 1 260 ? 2.363 4.747 -20.028 1.00 95.75 260 GLY A N 1
ATOM 2141 C CA . GLY A 1 260 ? 1.390 5.508 -19.242 1.00 95.75 260 GLY A CA 1
ATOM 2142 C C . GLY A 1 260 ? 0.851 4.733 -18.037 1.00 95.75 260 GLY A C 1
ATOM 2143 O O . GLY A 1 260 ? -0.357 4.751 -17.786 1.00 95.75 260 GLY A O 1
ATOM 2144 N N . ARG A 1 261 ? 1.725 4.017 -17.319 1.00 96.06 261 ARG A N 1
ATOM 2145 C CA . ARG A 1 261 ? 1.364 3.180 -16.161 1.00 96.06 261 ARG A CA 1
ATOM 2146 C C . ARG A 1 261 ? 2.435 3.229 -15.072 1.00 96.06 261 ARG A C 1
ATOM 2148 O O . ARG A 1 261 ? 3.583 3.564 -15.348 1.00 96.06 261 ARG A O 1
ATOM 2155 N N . PHE A 1 262 ? 2.061 2.839 -13.863 1.00 98.06 262 PHE A N 1
ATOM 2156 C CA . PHE A 1 262 ? 2.980 2.658 -12.748 1.00 98.06 262 PHE A CA 1
ATOM 2157 C C . PHE A 1 262 ? 3.400 1.196 -12.600 1.00 98.06 262 PHE A C 1
ATOM 2159 O O . PHE A 1 262 ? 2.613 0.274 -12.834 1.00 98.06 262 PHE A O 1
ATOM 2166 N N . VAL A 1 263 ? 4.638 1.010 -12.157 1.00 98.25 263 VAL A N 1
ATOM 2167 C CA . VAL A 1 263 ? 5.160 -0.224 -11.578 1.00 98.25 263 VAL A CA 1
ATOM 2168 C C . VAL A 1 263 ? 5.656 0.121 -10.177 1.00 98.25 263 VAL A C 1
ATOM 2170 O O . VAL A 1 263 ? 6.496 1.006 -10.021 1.00 98.25 263 VAL A O 1
ATOM 2173 N N . VAL A 1 264 ? 5.125 -0.550 -9.162 1.00 97.94 264 VAL A N 1
ATOM 2174 C CA . VAL A 1 264 ? 5.667 -0.514 -7.803 1.00 97.94 264 VAL A CA 1
ATOM 2175 C C . VAL A 1 264 ? 6.524 -1.749 -7.612 1.00 97.94 264 VAL A C 1
ATOM 2177 O O . VAL A 1 264 ? 6.094 -2.852 -7.951 1.00 97.94 264 VAL A O 1
ATOM 2180 N N . ILE A 1 265 ? 7.736 -1.533 -7.116 1.00 97.50 265 ILE A N 1
ATOM 2181 C CA . ILE A 1 265 ? 8.688 -2.583 -6.771 1.00 97.50 265 ILE A CA 1
ATOM 2182 C C . ILE A 1 265 ? 8.968 -2.427 -5.284 1.00 97.50 265 ILE A C 1
ATOM 2184 O O . ILE A 1 265 ? 9.418 -1.357 -4.855 1.00 97.50 265 ILE A O 1
ATOM 2188 N N . ALA A 1 266 ? 8.683 -3.473 -4.520 1.00 95.44 266 ALA A N 1
ATOM 2189 C CA . ALA A 1 266 ? 8.951 -3.525 -3.094 1.00 95.44 266 ALA A CA 1
ATOM 2190 C C . ALA A 1 266 ? 9.800 -4.746 -2.754 1.00 95.44 266 ALA A C 1
ATOM 2192 O O . ALA A 1 266 ? 9.808 -5.719 -3.500 1.00 95.44 266 ALA A O 1
ATOM 2193 N N . ALA A 1 267 ? 10.548 -4.654 -1.664 1.00 91.88 267 ALA A N 1
ATOM 2194 C CA . ALA A 1 267 ? 11.136 -5.802 -1.001 1.00 91.88 267 ALA A CA 1
ATOM 2195 C C . ALA A 1 267 ? 11.323 -5.447 0.473 1.00 91.88 267 ALA A C 1
ATOM 2197 O O . ALA A 1 267 ? 11.977 -4.448 0.798 1.00 91.88 267 ALA A O 1
ATOM 2198 N N . SER A 1 268 ? 10.752 -6.259 1.349 1.00 86.69 268 SER A N 1
ATOM 2199 C CA . SER A 1 268 ? 11.012 -6.193 2.789 1.00 86.69 268 SER A CA 1
ATOM 2200 C C . SER A 1 268 ? 10.971 -7.562 3.460 1.00 86.69 268 SER A C 1
ATOM 2202 O O . SER A 1 268 ? 11.678 -7.764 4.446 1.00 86.69 268 SER A O 1
ATOM 2204 N N . ALA A 1 269 ? 10.230 -8.510 2.873 1.00 70.88 269 ALA A N 1
ATOM 2205 C CA . ALA A 1 269 ? 10.178 -9.895 3.315 1.00 70.88 269 ALA A CA 1
ATOM 2206 C C . ALA A 1 269 ? 11.580 -10.496 3.497 1.00 70.88 269 ALA A C 1
ATOM 2208 O O . ALA A 1 269 ? 12.539 -10.160 2.784 1.00 70.88 269 ALA A O 1
ATOM 2209 N N . THR A 1 270 ? 11.696 -11.365 4.497 1.00 61.38 270 THR A N 1
ATOM 2210 C CA . THR A 1 270 ? 12.947 -12.065 4.796 1.00 61.38 270 THR A CA 1
ATOM 2211 C C . THR A 1 270 ? 12.978 -13.470 4.213 1.00 61.38 270 THR A C 1
ATOM 2213 O O . THR A 1 270 ? 14.089 -13.954 3.987 1.00 61.38 270 THR A O 1
ATOM 2216 N N . ASP A 1 271 ? 11.818 -14.070 3.914 1.00 55.66 271 ASP A N 1
ATOM 2217 C CA . ASP A 1 271 ? 11.607 -15.439 3.429 1.00 55.66 271 ASP A CA 1
ATOM 2218 C C . ASP A 1 271 ? 10.986 -15.556 2.026 1.00 55.66 271 ASP A C 1
ATOM 2220 O O . ASP A 1 271 ? 10.284 -14.627 1.568 1.00 55.66 271 ASP A O 1
#